Protein AF-A0AAP8PRT0-F1 (afdb_monomer)

Nearest PDB structures (foldseek):
  7w78-assembly1_B  TM=4.254E-01  e=7.342E-04  Corynebacterium diphtheriae NCTC 13129
  5jsn-assembly2_D  TM=3.019E-01  e=9.614E+00  unidentified
  3lhp-assembly1_S  TM=2.606E-01  e=7.750E+00  synthetic construct

Radius of gyration: 28.53 Å; Cα contacts (8 Å, |Δi|>4): 349; chains: 1; bounding box: 57×34×88 Å

Foldseek 3Di:
DLVLLLVLLLVLLLLVLVLVLVLQLLVQCCVLPQPQWWKKFWDAAPDAFQCQVVLLVVLVVLCVVLVKKKWFWDDPDPQEIEIAIQDPVLQVCADPQQFRDGSQPSRTYHYHHSVVCPPDDPGGMMIIHDDPVSVVVSQVCCVRGHHHMDTDPRDDSVNSSDPDPVSVLVSLLSVLSSLLVLLVVCLVCLVVLLVCVVVVDDLVVSLVVVCVVSVVSLVCSLVCSLVVSVVVCCVVRVDPPCPVSSVSSVVSSVVSVVVSSVSSSVSSVVSSVCSVVVNSDDPVVVVVVSVVSSVVSVD

Sequence (299 aa):
MKKIILILILAISLAFSLITINIFKELSFFNTIIKDHDKINFSYSSEHKKHTDDASKYFRKIANNHHVGLTKVTYTGEYDVLFNTNEKKLLNKRDNKHQLNLFDSKINITVENLANTHHLTEEGTYYLTGSSTDKEKVIALINKNVGETVSTETEDFLSYLTIDTYSFSFLMLLGILVIIAYCHYLQRNKYNYKTLADFGYSVREIVNFIFRDLKQTLISYAIIFVMVGIGIYIIIYNDVNLFKPVIIFIFTIIAGLILLSLITFINISIFMKGFYKNQTQPNITLFIYTYILLAIVMT

Solvent-accessible surface area (backbone atoms only — not comparable to full-atom values): 16500 Å² total; per-residue (Å²): 100,71,69,56,46,37,53,41,51,43,52,42,48,49,54,51,42,53,53,49,52,51,52,52,28,54,49,47,49,39,65,71,72,47,60,84,32,48,37,32,39,35,41,78,45,97,62,90,35,92,33,48,92,48,38,70,64,48,52,53,50,47,26,61,77,51,65,31,32,46,33,37,60,44,77,81,48,99,43,34,35,40,34,33,24,69,35,66,72,64,63,66,58,31,48,97,84,28,34,42,84,54,76,46,72,67,49,46,34,40,52,45,51,45,88,73,58,81,87,58,74,82,58,44,47,34,35,39,31,64,55,70,72,41,49,53,51,46,52,52,52,42,46,72,33,32,24,42,68,48,78,47,84,61,80,50,73,69,74,70,59,69,79,50,71,64,62,52,52,51,51,51,50,42,50,51,51,40,52,51,52,46,51,51,49,53,58,75,44,40,65,63,55,46,54,43,44,77,73,66,51,49,73,68,56,53,52,50,50,52,50,61,74,39,40,66,54,55,51,52,38,56,55,50,43,52,56,52,47,51,53,52,46,32,69,77,53,74,50,84,77,56,67,67,62,51,52,47,49,54,50,49,53,53,54,49,52,51,51,53,49,52,55,49,52,54,51,51,58,53,48,51,64,32,52,80,69,71,50,80,72,80,70,60,66,62,52,52,53,53,51,50,52,50,50,64,73,73,107

Organism: NCBI:txid29379

pLDDT: mean 81.99, std 10.01, range [51.09, 94.94]

Structure (mmCIF, N/CA/C/O backbone):
data_AF-A0AAP8PRT0-F1
#
_entry.id   AF-A0AAP8PRT0-F1
#
loop_
_atom_site.group_PDB
_atom_site.id
_atom_site.type_symbol
_atom_site.label_atom_id
_atom_site.label_alt_id
_atom_site.label_comp_id
_atom_site.label_asym_id
_atom_site.label_entity_id
_atom_site.label_seq_id
_atom_site.pdbx_PDB_ins_code
_atom_site.Cartn_x
_atom_site.Cartn_y
_atom_site.Cartn_z
_atom_site.occupancy
_atom_site.B_iso_or_equiv
_atom_site.auth_seq_id
_atom_site.auth_comp_id
_atom_site.auth_asym_id
_atom_site.auth_atom_id
_atom_site.pdbx_PDB_model_num
ATOM 1 N N . MET A 1 1 ? 15.330 -7.230 -22.838 1.00 82.44 1 MET A N 1
ATOM 2 C CA . MET A 1 1 ? 15.073 -5.966 -22.113 1.00 82.44 1 MET A CA 1
ATOM 3 C C . MET A 1 1 ? 13.592 -5.721 -21.863 1.00 82.44 1 MET A C 1
ATOM 5 O O . MET A 1 1 ? 13.231 -5.739 -20.701 1.00 82.44 1 MET A O 1
ATOM 9 N N . LYS A 1 2 ? 12.715 -5.606 -22.877 1.00 86.75 2 LYS A N 1
ATOM 10 C CA . LYS A 1 2 ? 11.264 -5.393 -22.650 1.00 86.75 2 LYS A CA 1
ATOM 11 C C . LYS A 1 2 ? 10.612 -6.430 -21.712 1.00 86.75 2 LYS A C 1
ATOM 13 O O . LYS A 1 2 ? 9.897 -6.049 -20.799 1.00 86.75 2 LYS A O 1
ATOM 18 N N . LYS A 1 3 ? 10.943 -7.723 -21.861 1.00 87.69 3 LYS A N 1
ATOM 19 C CA . LYS A 1 3 ? 10.498 -8.798 -20.942 1.00 87.69 3 LYS A CA 1
ATOM 20 C C . LYS A 1 3 ? 11.008 -8.631 -19.500 1.00 87.69 3 LYS A C 1
ATOM 22 O O . LYS A 1 3 ? 10.274 -8.906 -18.566 1.00 87.69 3 LYS A O 1
ATOM 27 N N . ILE A 1 4 ? 12.247 -8.168 -19.325 1.00 86.75 4 ILE A N 1
ATOM 28 C CA . ILE A 1 4 ? 12.843 -7.927 -17.998 1.00 86.75 4 ILE A CA 1
ATOM 29 C C . ILE A 1 4 ? 12.144 -6.737 -17.332 1.00 86.75 4 ILE A C 1
ATOM 31 O O . ILE A 1 4 ? 11.747 -6.829 -16.180 1.00 86.75 4 ILE A O 1
ATOM 35 N N . ILE A 1 5 ? 11.925 -5.657 -18.089 1.00 87.56 5 ILE A N 1
ATOM 36 C CA . ILE A 1 5 ? 11.161 -4.484 -17.646 1.00 87.56 5 ILE A CA 1
ATOM 37 C C . ILE A 1 5 ? 9.742 -4.890 -17.232 1.00 87.56 5 ILE A C 1
ATOM 39 O O . ILE A 1 5 ? 9.295 -4.493 -16.166 1.00 87.56 5 ILE A O 1
ATOM 43 N N . LEU A 1 6 ? 9.064 -5.723 -18.029 1.00 90.69 6 LEU A N 1
ATOM 44 C CA . LEU A 1 6 ? 7.739 -6.255 -17.697 1.00 90.69 6 LEU A CA 1
ATOM 45 C C . LEU A 1 6 ? 7.734 -6.975 -16.342 1.00 90.69 6 LEU A C 1
ATOM 47 O O . LEU A 1 6 ? 6.905 -6.659 -15.498 1.00 90.69 6 LEU A O 1
ATOM 51 N N . ILE A 1 7 ? 8.660 -7.916 -16.132 1.00 90.81 7 ILE A N 1
ATOM 52 C CA . ILE A 1 7 ? 8.743 -8.698 -14.889 1.00 90.81 7 ILE A CA 1
ATOM 53 C C . ILE A 1 7 ? 9.041 -7.792 -13.690 1.00 90.81 7 ILE A C 1
ATOM 55 O O . ILE A 1 7 ? 8.390 -7.914 -12.658 1.00 90.81 7 ILE A O 1
ATOM 59 N N . LEU A 1 8 ? 9.992 -6.865 -13.825 1.00 91.19 8 LEU A N 1
ATOM 60 C CA . LEU A 1 8 ? 10.378 -5.969 -12.735 1.00 91.19 8 LEU A CA 1
ATOM 61 C C . LEU A 1 8 ? 9.261 -4.986 -12.367 1.00 91.19 8 LEU A C 1
ATOM 63 O O . LEU A 1 8 ? 8.995 -4.796 -11.183 1.00 91.19 8 LEU A O 1
ATOM 67 N N . ILE A 1 9 ? 8.577 -4.400 -13.360 1.00 92.94 9 ILE A N 1
ATOM 68 C CA . ILE A 1 9 ? 7.426 -3.521 -13.109 1.00 92.94 9 ILE A CA 1
ATOM 69 C C . ILE A 1 9 ? 6.289 -4.324 -12.459 1.00 92.94 9 ILE A C 1
ATOM 71 O O . ILE A 1 9 ? 5.680 -3.849 -11.511 1.00 92.94 9 ILE A O 1
ATOM 75 N N . LEU A 1 10 ? 6.029 -5.561 -12.900 1.00 93.44 10 LEU A N 1
ATOM 76 C CA . LEU A 1 10 ? 5.041 -6.426 -12.244 1.00 93.44 10 LEU A CA 1
ATOM 77 C C . LEU A 1 10 ? 5.387 -6.679 -10.772 1.00 93.44 10 LEU A C 1
ATOM 79 O O . LEU A 1 10 ? 4.524 -6.522 -9.911 1.00 93.44 10 LEU A O 1
ATOM 83 N N . ALA A 1 11 ? 6.638 -7.043 -10.483 1.00 92.88 11 ALA A N 1
ATOM 84 C CA . ALA A 1 11 ? 7.084 -7.362 -9.131 1.00 92.88 11 ALA A CA 1
ATOM 85 C C . ALA A 1 11 ? 6.962 -6.161 -8.182 1.00 92.88 11 ALA A C 1
ATOM 87 O O . ALA A 1 11 ? 6.375 -6.292 -7.108 1.00 92.88 11 ALA A O 1
ATOM 88 N N . ILE A 1 12 ? 7.460 -4.985 -8.589 1.00 93.62 12 ILE A N 1
ATOM 89 C CA . ILE A 1 12 ? 7.384 -3.788 -7.743 1.00 93.62 12 ILE A CA 1
ATOM 90 C C . ILE A 1 12 ? 5.943 -3.332 -7.533 1.00 93.62 12 ILE A C 1
ATOM 92 O O . ILE A 1 12 ? 5.578 -2.973 -6.418 1.00 93.62 12 ILE A O 1
ATOM 96 N N . SER A 1 13 ? 5.105 -3.380 -8.572 1.00 94.25 13 SER A N 1
ATOM 97 C CA . SER A 1 13 ? 3.712 -2.955 -8.470 1.00 94.25 13 SER A CA 1
ATOM 98 C C . SER A 1 13 ? 2.909 -3.884 -7.566 1.00 94.25 13 SER A C 1
ATOM 100 O O . SER A 1 13 ? 2.120 -3.397 -6.762 1.00 94.25 13 SER A O 1
ATOM 102 N N . LEU A 1 14 ? 3.140 -5.202 -7.633 1.00 92.81 14 LEU A N 1
ATOM 103 C CA . LEU A 1 14 ? 2.505 -6.166 -6.727 1.00 92.81 14 LEU A CA 1
ATOM 104 C C . LEU A 1 14 ? 2.925 -5.928 -5.280 1.00 92.81 14 LEU A C 1
ATOM 106 O O . LEU A 1 14 ? 2.057 -5.788 -4.421 1.00 92.81 14 LEU A O 1
ATOM 110 N N . ALA A 1 15 ? 4.230 -5.823 -5.022 1.00 90.62 15 ALA A N 1
ATOM 111 C CA . ALA A 1 15 ? 4.743 -5.562 -3.681 1.00 90.62 15 ALA A CA 1
ATOM 112 C C . ALA A 1 15 ? 4.170 -4.254 -3.113 1.00 90.62 15 ALA A C 1
ATOM 114 O O . ALA A 1 15 ? 3.600 -4.241 -2.023 1.00 90.62 15 ALA A O 1
ATOM 115 N N . PHE A 1 16 ? 4.238 -3.171 -3.891 1.00 91.25 16 PHE A N 1
ATOM 116 C CA . PHE A 1 16 ? 3.750 -1.859 -3.479 1.00 91.25 16 PHE A CA 1
ATOM 117 C C . PHE A 1 16 ? 2.246 -1.865 -3.193 1.00 91.25 16 PHE A C 1
ATOM 119 O O . PHE A 1 16 ? 1.810 -1.334 -2.171 1.00 91.25 16 PHE A O 1
ATOM 126 N N . SER A 1 1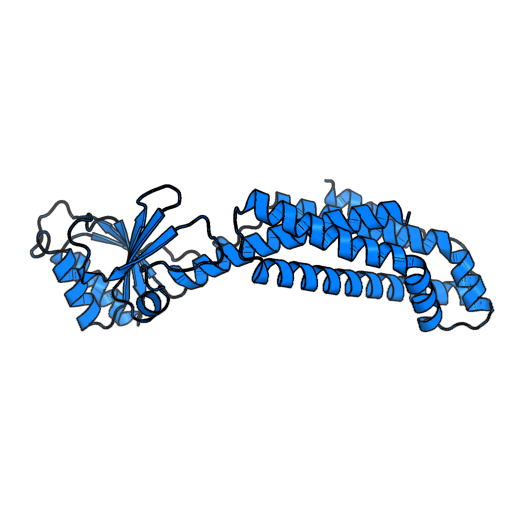7 ? 1.437 -2.483 -4.060 1.00 91.44 17 SER A N 1
ATOM 127 C CA . SER A 1 17 ? -0.010 -2.540 -3.853 1.00 91.44 17 SER A CA 1
ATOM 128 C C . SER A 1 17 ? -0.408 -3.382 -2.649 1.00 91.44 17 SER A C 1
ATOM 130 O O . SER A 1 17 ? -1.304 -2.969 -1.923 1.00 91.44 17 SER A O 1
ATOM 132 N N . LEU A 1 18 ? 0.238 -4.527 -2.411 1.00 87.50 18 LEU A N 1
ATOM 133 C CA . LEU A 1 18 ? -0.069 -5.368 -1.250 1.00 87.50 18 LEU A CA 1
ATOM 134 C C . LEU A 1 18 ? 0.294 -4.668 0.063 1.00 87.50 18 LEU A C 1
ATOM 136 O O . LEU A 1 18 ? -0.521 -4.642 0.982 1.00 87.50 18 LEU A O 1
ATOM 140 N N . ILE A 1 19 ? 1.460 -4.018 0.120 1.00 85.81 19 ILE A N 1
ATOM 141 C CA . ILE A 1 19 ? 1.868 -3.207 1.277 1.00 85.81 19 ILE A CA 1
ATOM 142 C C . ILE A 1 19 ? 0.877 -2.060 1.499 1.00 85.81 19 ILE A C 1
ATOM 144 O O . ILE A 1 19 ? 0.404 -1.850 2.612 1.00 85.81 19 ILE A O 1
ATOM 148 N N . THR A 1 20 ? 0.488 -1.360 0.430 1.00 85.75 20 THR A N 1
ATOM 149 C CA . THR A 1 20 ? -0.508 -0.281 0.505 1.00 85.75 20 THR A CA 1
ATOM 150 C C . THR A 1 20 ? -1.853 -0.800 1.017 1.00 85.75 20 THR A C 1
ATOM 152 O O . THR A 1 20 ? -2.451 -0.189 1.895 1.00 85.75 20 THR A O 1
ATOM 155 N N . ILE A 1 21 ? -2.327 -1.944 0.517 1.00 83.75 21 ILE A N 1
ATOM 156 C CA . ILE A 1 21 ? -3.559 -2.590 0.989 1.00 83.75 21 ILE A CA 1
ATOM 157 C C . ILE A 1 21 ? -3.477 -2.885 2.489 1.00 83.75 21 ILE A C 1
ATOM 159 O O . ILE A 1 21 ? -4.436 -2.606 3.209 1.00 83.75 21 ILE A O 1
ATOM 163 N N . ASN A 1 22 ? -2.342 -3.403 2.961 1.00 79.50 22 ASN A N 1
ATOM 164 C CA . ASN A 1 22 ? -2.135 -3.687 4.377 1.00 79.50 22 ASN A CA 1
ATOM 165 C C . ASN A 1 22 ? -2.181 -2.409 5.234 1.00 79.50 22 ASN A C 1
ATOM 167 O O . ASN A 1 22 ? -2.935 -2.334 6.198 1.00 79.50 22 ASN A O 1
ATOM 171 N N . ILE A 1 23 ? -1.492 -1.354 4.802 1.00 79.44 23 ILE A N 1
ATOM 172 C CA . ILE A 1 23 ? -1.524 -0.037 5.454 1.00 79.44 23 ILE A CA 1
ATOM 173 C C . ILE A 1 23 ? -2.949 0.524 5.514 1.00 79.44 23 ILE A C 1
ATOM 175 O O . ILE A 1 23 ? -3.372 1.059 6.535 1.00 79.44 23 ILE A O 1
ATOM 179 N N . PHE A 1 24 ? -3.728 0.403 4.434 1.00 77.88 24 PHE A N 1
ATOM 180 C CA . PHE A 1 24 ? -5.121 0.857 4.425 1.00 77.88 24 PHE A CA 1
ATOM 181 C C . PHE A 1 24 ? -6.007 0.051 5.385 1.00 77.88 24 PHE A C 1
ATOM 183 O O . PHE A 1 24 ? -6.953 0.617 5.943 1.00 77.88 24 PHE A O 1
ATOM 190 N N . LYS A 1 25 ? -5.714 -1.239 5.602 1.00 74.75 25 LYS A N 1
ATOM 191 C CA . LYS A 1 25 ? -6.381 -2.059 6.625 1.00 74.75 25 LYS A CA 1
ATOM 192 C C . LYS A 1 25 ? -6.086 -1.549 8.024 1.00 74.75 25 LYS A C 1
ATOM 194 O O . LYS A 1 25 ? -7.026 -1.222 8.750 1.00 74.75 25 LYS A O 1
ATOM 199 N N . GLU A 1 26 ? -4.809 -1.412 8.355 1.00 72.62 26 GLU A N 1
ATOM 200 C CA . GLU A 1 26 ? -4.348 -0.896 9.646 1.00 72.62 26 GLU A CA 1
ATOM 201 C C . GLU A 1 26 ? -4.915 0.504 9.910 1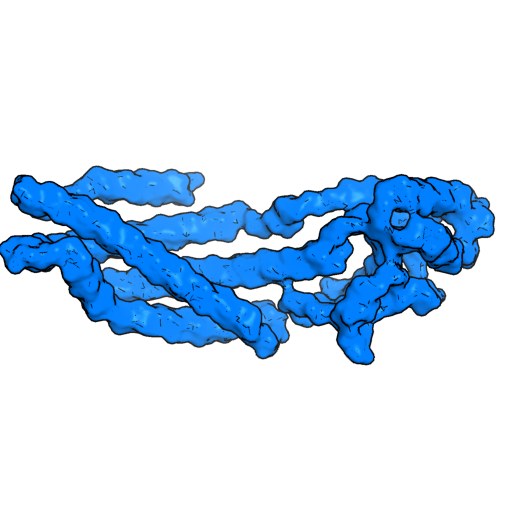.00 72.62 26 GLU A C 1
ATOM 203 O O . GLU A 1 26 ? -5.503 0.760 10.958 1.00 72.62 26 GLU A O 1
ATOM 208 N N . LEU A 1 27 ? -4.879 1.387 8.910 1.00 72.75 27 LEU A N 1
ATOM 209 C CA . LEU A 1 27 ? -5.470 2.722 8.979 1.00 72.75 27 LEU A CA 1
ATOM 210 C C . LEU A 1 27 ? -6.987 2.682 9.212 1.00 72.75 27 LEU A C 1
ATOM 212 O O . LEU A 1 27 ? -7.524 3.510 9.949 1.00 72.75 27 LEU A O 1
ATOM 216 N N . SER A 1 28 ? -7.703 1.755 8.568 1.00 72.00 28 SER A N 1
ATOM 217 C CA . SER A 1 28 ? -9.147 1.588 8.762 1.00 72.00 28 SER A CA 1
ATOM 218 C C . SER A 1 28 ? -9.468 1.149 10.188 1.00 72.00 28 SER A C 1
ATOM 220 O O . SER A 1 28 ? -10.458 1.623 10.749 1.00 72.00 28 SER A O 1
ATOM 222 N N . PHE A 1 29 ? -8.653 0.261 10.758 1.00 70.19 29 PHE A N 1
ATOM 223 C CA . PHE A 1 29 ? -8.777 -0.182 12.141 1.00 70.19 29 PHE A CA 1
ATOM 224 C C . PHE A 1 29 ? -8.470 0.975 13.102 1.00 70.19 29 PHE A C 1
ATOM 226 O O . PHE A 1 29 ? -9.345 1.378 13.870 1.00 70.19 29 PHE A O 1
ATOM 233 N N . PHE A 1 30 ? -7.298 1.606 12.970 1.00 70.25 30 PHE A N 1
ATOM 234 C CA . PHE A 1 30 ? -6.865 2.735 13.795 1.00 70.25 30 PHE A CA 1
ATOM 235 C C . PHE A 1 30 ? -7.884 3.880 13.800 1.00 70.25 30 PHE A C 1
ATOM 237 O O . PHE A 1 30 ? -8.344 4.297 14.859 1.00 70.25 30 PHE A O 1
ATOM 244 N N . ASN A 1 31 ? -8.317 4.354 12.625 1.00 70.38 31 ASN A N 1
ATOM 245 C CA . ASN A 1 31 ? -9.285 5.454 12.524 1.00 70.38 31 ASN A CA 1
ATOM 246 C C . ASN A 1 31 ? -10.659 5.122 13.107 1.00 70.38 31 ASN A C 1
ATOM 248 O O . ASN A 1 31 ? -11.431 6.029 13.417 1.00 70.38 31 ASN A O 1
ATOM 252 N N . THR A 1 32 ? -11.013 3.841 13.161 1.00 69.25 32 THR A N 1
ATOM 253 C CA . THR A 1 32 ? -12.324 3.428 13.652 1.00 69.25 32 THR A CA 1
ATOM 254 C C . THR A 1 32 ? -12.309 3.191 15.153 1.00 69.25 32 THR A C 1
ATOM 256 O O . THR A 1 32 ? -13.333 3.434 15.777 1.00 69.25 32 THR A O 1
ATOM 259 N N . ILE A 1 33 ? -11.184 2.741 15.713 1.00 68.06 33 ILE A N 1
ATOM 260 C CA . ILE A 1 33 ? -11.139 2.142 17.055 1.00 68.06 33 ILE A CA 1
ATOM 261 C C . ILE A 1 33 ? -10.228 2.911 18.012 1.00 68.06 33 ILE A C 1
ATOM 263 O O . ILE A 1 33 ? -10.522 2.991 19.197 1.00 68.06 33 ILE A O 1
ATOM 267 N N . ILE A 1 34 ? -9.125 3.469 17.513 1.00 68.06 34 ILE A N 1
ATOM 268 C CA . ILE A 1 34 ? -8.047 4.016 18.351 1.00 68.06 34 ILE A CA 1
ATOM 269 C C . ILE A 1 34 ? -8.009 5.543 18.265 1.00 68.06 34 ILE A C 1
ATOM 271 O O . ILE A 1 34 ? -7.792 6.228 19.261 1.00 68.06 34 ILE A O 1
ATOM 275 N N . LYS A 1 35 ? -8.248 6.100 17.076 1.00 68.31 35 LYS A N 1
ATOM 276 C CA . LYS A 1 35 ? -8.149 7.538 16.837 1.00 68.31 35 LYS A CA 1
ATOM 277 C C . LYS A 1 35 ? -9.120 8.319 17.724 1.00 68.31 35 LYS A C 1
ATOM 279 O O . LYS A 1 35 ? -10.304 7.999 17.776 1.00 68.31 35 LYS A O 1
ATOM 284 N N . ASP A 1 36 ? -8.608 9.362 18.373 1.00 70.00 36 ASP A N 1
ATOM 285 C CA . ASP A 1 36 ? -9.328 10.255 19.294 1.00 70.00 36 ASP A CA 1
ATOM 286 C C . ASP A 1 36 ? -9.814 9.596 20.605 1.00 70.00 36 ASP A C 1
ATOM 288 O O . ASP A 1 36 ? -10.588 10.213 21.343 1.00 70.00 36 ASP A O 1
ATOM 292 N N . HIS A 1 37 ? -9.358 8.374 20.911 1.00 79.06 37 HIS A N 1
ATOM 293 C CA . HIS A 1 37 ? -9.678 7.676 22.155 1.00 79.06 37 HIS A CA 1
ATOM 294 C C . HIS A 1 37 ? -8.468 7.639 23.095 1.00 79.06 37 HIS A C 1
ATOM 296 O O . HIS A 1 37 ? -7.375 7.283 22.670 1.00 79.06 37 HIS A O 1
ATOM 302 N N . ASP A 1 38 ? -8.666 7.910 24.384 1.00 82.44 38 ASP A N 1
ATOM 303 C CA . ASP A 1 38 ? -7.645 7.634 25.401 1.00 82.44 38 ASP A CA 1
ATOM 304 C C . ASP A 1 38 ? -7.768 6.181 25.854 1.00 82.44 38 ASP A C 1
ATOM 306 O O . ASP A 1 38 ? -8.875 5.700 26.118 1.00 82.44 38 ASP A O 1
ATOM 310 N N . LYS A 1 39 ? -6.635 5.489 25.974 1.00 86.88 39 LYS A N 1
ATOM 311 C CA . LYS A 1 39 ? -6.588 4.097 26.420 1.00 86.88 39 LYS A CA 1
ATOM 312 C C . LYS A 1 39 ? -6.356 4.027 27.926 1.00 86.88 39 LYS A C 1
ATOM 314 O O . LYS A 1 39 ? -5.341 4.505 28.435 1.00 86.88 39 LYS A O 1
ATOM 319 N N . ILE A 1 40 ? -7.261 3.360 28.633 1.00 87.44 40 ILE A N 1
ATOM 320 C CA . ILE A 1 40 ? -7.082 3.007 30.044 1.00 87.44 40 ILE A CA 1
ATOM 321 C C . ILE A 1 40 ? -7.191 1.494 30.222 1.00 87.44 40 ILE A C 1
ATOM 323 O O . ILE A 1 40 ? -7.996 0.832 29.568 1.00 87.44 40 ILE A O 1
ATOM 327 N N . ASN A 1 41 ? -6.400 0.945 31.136 1.00 87.62 41 ASN A N 1
ATOM 328 C CA . ASN A 1 41 ? -6.588 -0.414 31.631 1.00 87.62 41 ASN A CA 1
ATOM 329 C C . ASN A 1 41 ? -7.186 -0.333 33.028 1.00 87.62 41 ASN A C 1
ATOM 331 O O . ASN A 1 41 ? -6.630 0.352 33.885 1.00 87.62 41 ASN A O 1
ATOM 335 N N . PHE A 1 42 ? -8.313 -1.004 33.238 1.00 88.25 42 PHE A N 1
ATOM 336 C CA . PHE A 1 42 ? -8.996 -1.061 34.523 1.00 88.25 42 PHE A CA 1
ATOM 337 C C . PHE A 1 42 ? -8.813 -2.435 35.172 1.00 88.25 42 PHE A C 1
ATOM 339 O O . PHE A 1 42 ? -8.997 -3.464 34.514 1.00 88.25 42 PHE A O 1
ATOM 346 N N . SER A 1 43 ? -8.517 -2.426 36.469 1.00 88.12 43 SER A N 1
ATOM 347 C CA . SER A 1 43 ? -8.481 -3.600 37.341 1.00 88.12 43 SER A CA 1
ATOM 348 C C . SER A 1 43 ? -9.151 -3.291 38.677 1.00 88.12 43 SER A C 1
ATOM 350 O O . SER A 1 43 ? -9.163 -2.141 39.137 1.00 88.12 43 SER A O 1
ATOM 352 N N . TYR A 1 44 ? -9.693 -4.311 39.336 1.00 86.25 44 TYR A N 1
ATOM 353 C CA . TYR A 1 44 ? -10.196 -4.138 40.693 1.00 86.25 44 TYR A CA 1
ATOM 354 C C . TYR A 1 44 ? -9.044 -3.878 41.671 1.00 86.25 44 TYR A C 1
ATOM 356 O O . TYR A 1 44 ? -7.956 -4.440 41.553 1.00 86.25 44 TYR A O 1
ATOM 364 N N . SER A 1 45 ? -9.280 -3.003 42.650 1.00 79.62 45 SER A N 1
ATOM 365 C CA . SER A 1 45 ? -8.351 -2.819 43.765 1.00 79.62 45 SER A CA 1
ATOM 366 C C . SER A 1 45 ? -8.476 -3.970 44.761 1.00 79.62 45 SER A C 1
ATOM 368 O O . SER A 1 45 ? -9.537 -4.579 44.887 1.00 79.62 45 SER A O 1
ATOM 370 N N . SER A 1 46 ? -7.414 -4.218 45.529 1.00 75.25 46 SER A N 1
ATOM 371 C CA . SER A 1 46 ? -7.430 -5.165 46.653 1.00 75.25 46 SER A CA 1
ATOM 372 C C . SER A 1 46 ? -8.451 -4.786 47.734 1.00 75.25 46 SER A C 1
ATOM 374 O O . SER A 1 46 ? -8.992 -5.659 48.411 1.00 75.25 46 SER A O 1
ATOM 376 N N . GLU A 1 47 ? -8.749 -3.492 47.880 1.00 79.31 47 GLU A N 1
ATOM 377 C CA . GLU A 1 47 ? -9.826 -2.992 48.732 1.00 79.31 47 GLU A CA 1
ATOM 378 C C . GLU A 1 47 ? -11.174 -3.010 48.002 1.00 79.31 47 GLU A C 1
ATOM 380 O O . GLU A 1 47 ? -11.299 -2.508 46.880 1.00 79.31 47 GLU A O 1
ATOM 385 N N . HIS A 1 48 ? -12.201 -3.542 48.669 1.00 81.31 48 HIS A N 1
ATOM 386 C CA . HIS A 1 48 ? -13.568 -3.571 48.159 1.00 81.31 48 HIS A CA 1
ATOM 387 C C . HIS A 1 48 ? -14.207 -2.176 48.253 1.00 81.31 48 HIS A C 1
ATOM 389 O O . HIS A 1 48 ? -14.380 -1.629 49.346 1.00 81.31 48 HIS A O 1
ATOM 395 N N . LYS A 1 49 ? -14.543 -1.583 47.103 1.00 85.81 49 LYS A N 1
ATOM 396 C CA . LYS A 1 49 ? -15.075 -0.218 46.994 1.00 85.81 49 LYS A CA 1
ATOM 397 C C . LYS A 1 49 ? -16.593 -0.233 46.798 1.00 85.81 49 LYS A C 1
ATOM 399 O O . LYS A 1 49 ? -17.206 -1.237 46.455 1.00 85.81 49 LYS A O 1
ATOM 404 N N . LYS A 1 50 ? -17.224 0.928 47.008 1.00 85.62 50 LYS A N 1
ATOM 405 C CA . LYS A 1 50 ? -18.691 1.090 47.048 1.00 85.62 50 LYS A CA 1
ATOM 406 C C . LYS A 1 50 ? -19.424 0.544 45.818 1.00 85.62 50 LYS A C 1
ATOM 408 O O . LYS A 1 50 ? -20.562 0.108 45.951 1.00 85.62 50 LYS A O 1
ATOM 413 N N . HIS A 1 51 ? -18.805 0.645 44.647 1.00 86.38 51 HIS A N 1
ATOM 414 C CA . HIS A 1 51 ? -19.399 0.259 43.372 1.00 86.38 51 HIS A CA 1
ATOM 415 C C . HIS A 1 51 ? -18.663 -0.914 42.710 1.00 86.38 51 HIS A C 1
ATOM 417 O O . HIS A 1 51 ? -18.698 -1.055 41.490 1.00 86.38 51 HIS A O 1
ATOM 423 N N . THR A 1 52 ? -17.972 -1.746 43.498 1.00 81.25 52 THR A N 1
ATOM 424 C CA . THR A 1 52 ? -17.280 -2.939 42.991 1.00 81.25 52 THR A CA 1
ATOM 425 C C . THR A 1 52 ? -18.269 -3.956 42.405 1.00 81.25 52 THR A C 1
ATOM 427 O O . THR A 1 52 ? -18.045 -4.426 41.291 1.00 81.25 52 THR A O 1
ATOM 430 N N . ASP A 1 53 ? -19.399 -4.207 43.079 1.00 82.62 53 ASP A N 1
ATOM 431 C CA . ASP A 1 53 ? -20.409 -5.195 42.650 1.00 82.62 53 ASP A CA 1
ATOM 432 C C . ASP A 1 53 ? -21.312 -4.713 41.500 1.00 82.62 53 ASP A C 1
ATOM 434 O O . ASP A 1 53 ? -21.910 -5.519 40.790 1.00 82.62 53 ASP A O 1
ATOM 438 N N . ASP A 1 54 ? -21.440 -3.396 41.303 1.00 85.25 54 ASP A N 1
ATOM 439 C CA . ASP A 1 54 ? -22.253 -2.792 40.238 1.00 85.25 54 ASP A CA 1
ATOM 440 C C . ASP A 1 54 ? -21.427 -1.964 39.238 1.00 85.25 54 ASP A C 1
ATOM 442 O O . ASP A 1 54 ? -21.951 -1.053 38.585 1.00 85.25 54 ASP A O 1
ATOM 446 N N . ALA A 1 55 ? -20.147 -2.317 39.075 1.00 83.50 55 ALA A N 1
ATOM 447 C CA . ALA A 1 55 ? -19.152 -1.604 38.272 1.00 83.50 55 ALA A CA 1
ATOM 448 C C . ALA A 1 55 ? -19.641 -1.252 36.856 1.00 83.50 55 ALA A C 1
ATOM 450 O O . ALA A 1 55 ? -19.627 -0.081 36.475 1.00 83.50 55 ALA A O 1
ATOM 451 N N . SER A 1 56 ? -20.171 -2.221 36.100 1.00 82.88 56 SER A N 1
ATOM 452 C CA . SER A 1 56 ? -20.691 -1.998 34.739 1.00 82.88 56 SER A CA 1
ATOM 453 C C . SER A 1 56 ? -21.813 -0.945 34.697 1.00 82.88 56 SER A C 1
ATOM 455 O O . SER A 1 56 ? -21.827 -0.028 33.864 1.00 82.88 56 SER A O 1
ATOM 457 N N . LYS A 1 57 ? -22.738 -0.996 35.665 1.00 85.75 57 LYS A N 1
ATOM 458 C CA . LYS A 1 57 ? -23.834 -0.022 35.785 1.00 85.75 57 LYS A CA 1
ATOM 459 C C . LYS A 1 57 ? -23.307 1.356 36.185 1.00 85.75 57 LYS A C 1
ATOM 461 O O . LYS A 1 57 ? -23.812 2.368 35.684 1.00 85.75 57 LYS A O 1
ATOM 466 N N . TYR A 1 58 ? -22.306 1.394 37.059 1.00 86.50 58 TYR A N 1
ATOM 467 C CA . TYR A 1 58 ? -21.660 2.618 37.507 1.00 86.50 58 TYR A CA 1
ATOM 468 C C . TYR A 1 58 ? -20.883 3.303 36.375 1.00 86.50 58 TYR A C 1
ATOM 470 O O . TYR A 1 58 ? -21.114 4.487 36.127 1.00 86.50 58 TYR A O 1
ATOM 478 N N . PHE A 1 59 ? -20.065 2.563 35.619 1.00 87.12 59 PHE A N 1
ATOM 479 C CA . PHE A 1 59 ? -19.315 3.059 34.457 1.00 87.12 59 PHE A CA 1
ATOM 480 C C . PHE A 1 59 ? -20.237 3.695 33.421 1.00 87.12 59 PHE A C 1
ATOM 482 O O . PHE A 1 59 ? -20.018 4.830 32.996 1.00 87.12 59 PHE A O 1
ATOM 489 N N . ARG A 1 60 ? -21.347 3.026 33.094 1.00 85.75 60 ARG A N 1
ATOM 490 C CA . ARG A 1 60 ? -22.359 3.579 32.186 1.00 85.75 60 ARG A CA 1
ATOM 491 C C . ARG A 1 60 ? -22.954 4.887 32.710 1.00 85.75 60 ARG A C 1
AT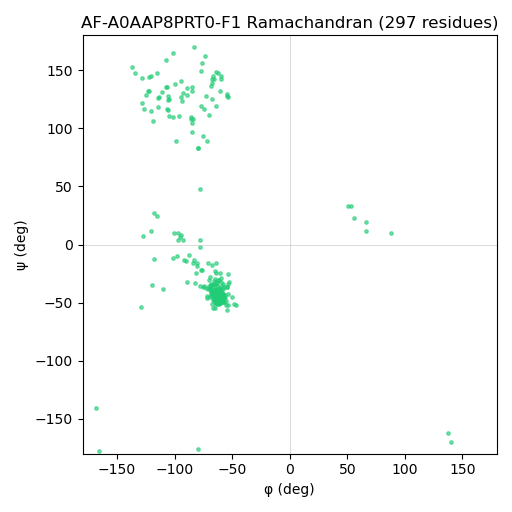OM 493 O O . ARG A 1 60 ? -23.173 5.820 31.940 1.00 85.75 60 ARG A O 1
ATOM 500 N N . LYS A 1 61 ? -23.243 4.961 34.012 1.00 88.50 61 LYS A N 1
ATOM 501 C CA . LYS A 1 61 ? -23.833 6.152 34.636 1.00 88.50 61 LYS A CA 1
ATOM 502 C C . LYS A 1 61 ? -22.880 7.345 34.565 1.00 88.50 61 LYS A C 1
ATOM 504 O O . LYS A 1 61 ? -23.302 8.419 34.147 1.00 88.50 61 LYS A O 1
ATOM 509 N N . ILE A 1 62 ? -21.620 7.167 34.957 1.00 90.38 62 ILE A N 1
ATOM 510 C CA . ILE A 1 62 ? -20.640 8.262 34.956 1.00 90.38 62 ILE A CA 1
ATOM 511 C C . ILE A 1 62 ? -20.285 8.698 33.531 1.00 90.38 62 ILE A C 1
ATOM 513 O O . ILE A 1 62 ? -20.254 9.897 33.271 1.00 90.38 62 ILE A O 1
ATOM 517 N N . ALA A 1 63 ? -20.122 7.755 32.596 1.00 86.56 63 ALA A N 1
ATOM 518 C CA . ALA A 1 63 ? -19.818 8.059 31.201 1.00 86.56 63 ALA A CA 1
ATOM 519 C C . ALA A 1 63 ? -20.938 8.897 30.564 1.00 86.56 63 ALA A C 1
ATOM 521 O O . ALA A 1 63 ? -20.679 9.944 29.977 1.00 86.56 63 ALA A O 1
ATOM 522 N N . ASN A 1 64 ? -22.201 8.511 30.777 1.00 86.75 64 ASN A N 1
ATOM 523 C CA . ASN A 1 64 ? -23.345 9.261 30.260 1.00 86.75 64 ASN A CA 1
ATOM 524 C C . ASN A 1 64 ? -23.498 10.642 30.917 1.00 86.75 64 ASN A C 1
ATOM 526 O O . ASN A 1 64 ? -23.768 11.614 30.218 1.00 86.75 64 ASN A O 1
ATOM 530 N N . ASN A 1 65 ? -23.309 10.748 32.237 1.00 89.75 65 ASN A N 1
ATOM 531 C CA . ASN A 1 65 ? -23.426 12.022 32.956 1.00 89.75 65 ASN A CA 1
ATOM 532 C C . ASN A 1 65 ? -22.374 13.050 32.515 1.00 89.75 65 ASN A C 1
ATOM 534 O O . ASN A 1 65 ? -22.645 14.249 32.521 1.00 89.75 65 ASN A O 1
ATOM 538 N N . HIS A 1 66 ? -21.184 12.578 32.144 1.00 87.31 66 HIS A N 1
ATOM 539 C CA . HIS A 1 66 ? -20.066 13.413 31.713 1.00 87.31 66 HIS A CA 1
ATOM 540 C C . HIS A 1 66 ? -19.898 13.460 30.186 1.00 87.31 66 HIS A C 1
ATOM 542 O O . HIS A 1 66 ? -18.917 14.013 29.708 1.00 87.31 66 HIS A O 1
ATOM 548 N N . HIS A 1 67 ? -20.857 12.930 29.416 1.00 86.25 67 HIS A N 1
ATOM 549 C CA . HIS A 1 67 ? -20.819 12.885 27.945 1.00 86.25 67 HIS A CA 1
ATOM 550 C C . HIS A 1 67 ? -19.540 12.251 27.368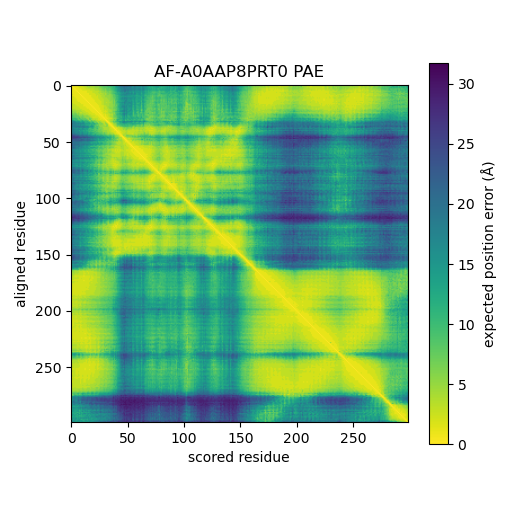 1.00 86.25 67 HIS A C 1
ATOM 552 O O . HIS A 1 67 ? -19.080 12.630 26.291 1.00 86.25 67 HIS A O 1
ATOM 558 N N . VAL A 1 68 ? -18.984 11.270 28.077 1.00 86.62 68 VAL A N 1
ATOM 559 C CA . VAL A 1 68 ? -17.797 10.521 27.668 1.00 86.62 68 VAL A CA 1
ATOM 560 C C . VAL A 1 68 ? -18.237 9.247 26.951 1.00 86.62 68 VAL A C 1
ATOM 562 O O . VAL A 1 68 ? -19.052 8.470 27.464 1.00 86.62 68 VAL A O 1
ATOM 565 N N . GLY A 1 69 ? -17.707 9.042 25.748 1.00 85.94 69 GLY A N 1
ATOM 566 C CA . GLY A 1 69 ? -17.800 7.768 25.054 1.00 85.94 69 GLY A CA 1
ATOM 567 C C . GLY A 1 69 ? -16.886 6.759 25.731 1.00 85.94 69 GLY A C 1
ATOM 568 O O . GLY A 1 69 ? -15.728 7.055 25.993 1.00 85.94 69 GLY A O 1
ATOM 569 N N . LEU A 1 70 ? -17.423 5.598 26.075 1.00 86.94 70 LEU A N 1
ATOM 570 C CA . LEU A 1 70 ? -16.718 4.514 26.733 1.00 86.94 70 LEU A CA 1
ATOM 571 C C . LEU A 1 70 ? -16.920 3.253 25.904 1.00 86.94 70 LEU A C 1
ATOM 573 O O . LEU A 1 70 ? -18.047 2.768 25.768 1.00 86.94 70 LEU A O 1
ATOM 577 N N . THR A 1 71 ? -15.819 2.724 25.383 1.00 86.62 71 THR A N 1
ATOM 578 C CA . THR A 1 71 ? -15.782 1.507 24.576 1.00 86.62 71 THR A CA 1
ATOM 579 C C . THR A 1 71 ? -14.879 0.487 25.249 1.00 86.62 71 THR A C 1
ATOM 581 O O . THR A 1 71 ? -13.676 0.697 25.368 1.00 86.62 71 THR A O 1
ATOM 584 N N . LYS A 1 72 ? -15.452 -0.630 25.689 1.00 86.81 72 LYS A N 1
ATOM 585 C CA . LYS A 1 72 ? -14.698 -1.778 26.193 1.00 86.81 72 LYS A CA 1
ATOM 586 C C . LYS A 1 72 ? -14.367 -2.715 25.042 1.00 86.81 72 LYS A C 1
ATOM 588 O O . LYS A 1 72 ? -15.258 -3.040 24.255 1.00 86.81 72 LYS A O 1
ATOM 593 N N . VAL A 1 73 ? -13.121 -3.175 24.983 1.00 84.12 73 VAL A N 1
ATOM 594 C CA . VAL A 1 73 ? -12.671 -4.162 23.995 1.00 84.12 73 VAL A CA 1
ATOM 595 C C . VAL A 1 73 ? -12.492 -5.513 24.664 1.00 84.12 73 VAL A C 1
ATOM 597 O O . VAL A 1 73 ? -11.821 -5.628 25.686 1.00 84.12 73 VAL A O 1
ATOM 600 N N . THR A 1 74 ? -13.102 -6.549 24.099 1.00 82.06 74 THR A N 1
ATOM 601 C CA . THR A 1 74 ? -12.943 -7.932 24.551 1.00 82.06 74 THR A CA 1
ATOM 602 C C . THR A 1 74 ? -12.576 -8.810 23.364 1.00 82.06 74 THR A C 1
ATOM 604 O O . THR A 1 74 ? -13.314 -8.873 22.385 1.00 82.06 74 THR A O 1
ATOM 607 N N . TYR A 1 75 ? -11.432 -9.483 23.449 1.00 78.75 75 TYR A N 1
ATOM 608 C CA . TYR A 1 75 ? -11.006 -10.466 22.457 1.00 78.75 75 TYR A CA 1
ATOM 609 C C . TYR A 1 75 ? -11.631 -11.813 22.819 1.00 78.75 75 TYR A C 1
ATOM 611 O O . TYR A 1 75 ? -11.282 -12.407 23.837 1.00 78.75 75 TYR A O 1
ATOM 619 N N . THR A 1 76 ? -12.594 -12.266 22.019 1.00 78.88 76 THR A N 1
ATOM 620 C CA . THR A 1 76 ? -13.268 -13.562 22.208 1.00 78.88 76 THR A CA 1
ATOM 621 C C . THR A 1 76 ? -12.583 -14.684 21.427 1.00 78.88 76 THR A C 1
ATOM 623 O O . THR A 1 76 ? -12.839 -15.857 21.683 1.00 78.88 76 THR A O 1
ATOM 626 N N . GLY A 1 77 ? -11.690 -14.327 20.501 1.00 73.94 77 GLY A N 1
ATOM 627 C CA . GLY A 1 77 ? -10.846 -15.232 19.729 1.00 73.94 77 GLY A CA 1
ATOM 628 C C . GLY A 1 77 ? -9.720 -14.471 19.028 1.00 73.94 77 GLY A C 1
ATOM 629 O O . GLY A 1 77 ? -9.606 -13.255 19.165 1.00 73.94 77 GLY A O 1
ATOM 630 N N . GLU A 1 78 ? -8.902 -15.184 18.251 1.00 68.38 78 GLU A N 1
ATOM 631 C CA . GLU A 1 78 ? -7.773 -14.601 17.502 1.00 68.38 78 GLU A CA 1
ATOM 632 C C . GLU A 1 78 ? -8.232 -13.557 16.466 1.00 68.38 78 GLU A C 1
ATOM 634 O O . GLU A 1 78 ? -7.534 -12.579 16.213 1.00 68.38 78 GLU A O 1
ATOM 639 N N . TYR A 1 79 ? -9.440 -13.731 15.922 1.00 72.25 79 TYR A N 1
ATOM 640 C CA . TYR A 1 79 ? -10.028 -12.853 14.908 1.00 72.25 79 TYR A CA 1
ATOM 641 C C . TYR A 1 79 ? -11.430 -12.343 15.273 1.00 72.25 79 TYR A C 1
ATOM 643 O O . TYR A 1 79 ? -12.080 -11.701 14.453 1.00 72.25 79 TYR A O 1
ATOM 651 N N . ASP A 1 80 ? -11.901 -12.604 16.494 1.00 79.19 80 ASP A N 1
ATOM 652 C CA . ASP A 1 80 ? -13.215 -12.165 16.966 1.00 79.19 80 ASP A CA 1
ATOM 653 C C . ASP A 1 80 ? -13.044 -11.152 18.095 1.00 79.19 80 ASP A C 1
ATOM 655 O O . ASP A 1 80 ? -12.485 -11.451 19.158 1.00 79.19 80 ASP A O 1
ATOM 659 N N . VAL A 1 81 ? -13.546 -9.942 17.856 1.00 82.06 81 VAL A N 1
ATOM 660 C CA . VAL A 1 81 ? -13.449 -8.825 18.791 1.00 82.06 81 VAL A CA 1
ATOM 661 C C . VAL A 1 81 ? -14.844 -8.293 19.088 1.00 82.06 81 VAL A C 1
ATOM 663 O O . VAL A 1 81 ? -15.619 -7.967 18.190 1.00 82.06 81 VAL A O 1
ATOM 666 N N . LEU A 1 82 ? -15.167 -8.175 20.368 1.00 84.69 82 LEU A N 1
ATOM 667 C CA . LEU A 1 82 ? -16.413 -7.598 20.843 1.00 84.69 82 LEU A CA 1
ATOM 668 C C . LEU A 1 82 ? -16.150 -6.203 21.409 1.00 84.69 82 LEU A C 1
ATOM 670 O O . LEU A 1 82 ? -15.333 -6.026 22.316 1.00 84.69 82 LEU A O 1
ATOM 674 N N . PHE A 1 83 ? -16.866 -5.215 20.879 1.00 85.19 83 PHE A N 1
ATOM 675 C CA . PHE A 1 83 ? -16.894 -3.853 21.394 1.00 85.19 83 PHE A CA 1
ATOM 676 C C . PHE A 1 83 ? -18.211 -3.584 22.100 1.00 85.19 83 PHE A C 1
ATOM 678 O O . PHE A 1 83 ? -19.270 -3.546 21.475 1.00 85.19 83 PHE A O 1
ATOM 685 N N . ASN A 1 84 ? -18.137 -3.314 23.398 1.00 86.19 84 ASN A N 1
ATOM 686 C CA . ASN A 1 84 ? -19.273 -2.833 24.169 1.00 86.19 84 ASN A CA 1
ATOM 687 C C . ASN A 1 84 ? -19.125 -1.325 24.359 1.00 86.19 84 ASN A C 1
ATOM 689 O O . ASN A 1 84 ? -18.235 -0.873 25.077 1.00 86.19 84 ASN A O 1
ATOM 693 N N . THR A 1 85 ? -19.976 -0.542 23.696 1.00 84.81 85 THR A N 1
ATOM 694 C CA . THR A 1 85 ? -19.821 0.917 23.626 1.00 84.81 85 THR A CA 1
ATOM 695 C C . THR A 1 85 ? -21.122 1.677 23.868 1.00 84.81 85 THR A C 1
ATOM 697 O O . THR A 1 85 ? -22.213 1.207 23.535 1.00 84.81 85 THR A O 1
ATOM 700 N N . ASN A 1 86 ? -21.033 2.866 24.467 1.00 86.06 86 ASN A N 1
ATOM 701 C CA . ASN A 1 86 ? -22.129 3.845 24.499 1.00 86.06 86 ASN A CA 1
ATOM 702 C C . ASN A 1 86 ? -21.989 4.916 23.392 1.00 86.06 86 ASN A C 1
ATOM 704 O O . ASN A 1 86 ? -22.808 5.836 23.310 1.00 86.06 86 ASN A O 1
ATOM 708 N N . GLU A 1 87 ? -20.985 4.804 22.518 1.00 83.31 87 GLU A N 1
ATOM 709 C CA . GLU A 1 87 ? -20.725 5.783 21.471 1.00 83.31 87 GLU A CA 1
ATOM 710 C C . GLU A 1 87 ? -21.679 5.654 20.288 1.00 83.31 87 GLU A C 1
ATOM 712 O O . GLU A 1 87 ? -21.670 4.680 19.533 1.00 83.31 87 GLU A O 1
ATOM 717 N N . LYS A 1 88 ? -22.444 6.719 20.036 1.00 80.69 88 LYS A N 1
ATOM 718 C CA . LYS A 1 88 ? -23.378 6.777 18.902 1.00 80.69 88 LYS A CA 1
ATOM 719 C C . LYS A 1 88 ? -22.688 6.583 17.548 1.00 80.69 88 LYS A C 1
ATOM 721 O O . LYS A 1 88 ? -23.268 5.969 16.661 1.00 80.69 88 LYS A O 1
ATOM 726 N N . LYS A 1 89 ? -21.462 7.092 17.370 1.00 80.69 89 LYS A N 1
ATOM 727 C CA . LYS A 1 89 ? -20.720 6.966 16.102 1.00 80.69 89 LYS A CA 1
ATOM 728 C C . LYS A 1 89 ? -20.399 5.505 15.780 1.00 80.69 89 LYS A C 1
ATOM 730 O O . LYS A 1 89 ? -20.636 5.082 14.653 1.00 80.69 89 LYS A O 1
ATOM 735 N N . LEU A 1 90 ? -19.896 4.748 16.754 1.00 79.25 90 LEU A N 1
ATOM 736 C CA . LEU A 1 90 ? -19.600 3.322 16.597 1.00 79.25 90 LEU A CA 1
ATOM 737 C C . LEU A 1 90 ? -20.883 2.501 16.434 1.00 79.25 90 LEU A C 1
ATOM 739 O O . LEU A 1 90 ? -20.975 1.688 15.517 1.00 79.25 90 LEU A O 1
ATOM 743 N N . LEU A 1 91 ? -21.913 2.785 17.240 1.00 82.62 91 LEU A N 1
ATOM 744 C CA . LEU A 1 91 ? -23.213 2.111 17.146 1.00 82.62 91 LEU A CA 1
ATOM 745 C C . LEU A 1 91 ? -23.920 2.340 15.803 1.00 82.62 91 LEU A C 1
ATOM 747 O O . LEU A 1 91 ? -24.650 1.464 15.356 1.00 82.62 91 LEU A O 1
ATOM 751 N N . ASN A 1 92 ? -23.705 3.483 15.148 1.00 82.31 92 ASN A N 1
ATOM 752 C CA . ASN A 1 92 ? -24.285 3.778 13.835 1.00 82.31 92 ASN A CA 1
ATOM 753 C C . ASN A 1 92 ? -23.473 3.202 12.663 1.00 82.31 92 ASN A C 1
ATOM 755 O O . ASN A 1 92 ? -23.983 3.149 11.548 1.00 82.31 92 ASN A O 1
ATOM 759 N N . LYS A 1 93 ? -22.211 2.807 12.885 1.00 78.38 93 LYS A N 1
ATOM 760 C CA . LYS A 1 93 ? -21.350 2.196 11.856 1.00 78.38 93 LYS A CA 1
ATOM 761 C C . LYS A 1 93 ? -21.589 0.693 11.682 1.00 78.38 93 LYS A C 1
ATOM 763 O O . LYS A 1 93 ? -21.085 0.123 10.717 1.00 78.38 93 LYS A O 1
ATOM 768 N N . ARG A 1 94 ? -22.308 0.058 12.611 1.00 79.12 94 ARG A N 1
ATOM 769 C CA . ARG A 1 94 ? -22.607 -1.376 12.558 1.00 79.12 94 ARG A CA 1
ATOM 770 C C . ARG A 1 94 ? -23.710 -1.683 11.547 1.00 79.12 94 ARG A C 1
ATOM 772 O O . ARG A 1 94 ? -24.607 -0.870 11.331 1.00 79.12 94 ARG A O 1
ATOM 779 N N . ASP A 1 95 ? -23.647 -2.864 10.955 1.00 79.56 95 ASP A N 1
ATOM 780 C CA . ASP A 1 95 ? -24.695 -3.381 10.086 1.00 79.56 95 ASP A CA 1
ATOM 781 C C . ASP A 1 95 ? -25.879 -3.968 10.884 1.00 79.56 95 ASP A C 1
ATOM 783 O O . ASP A 1 95 ? -25.927 -3.928 12.117 1.00 79.56 95 ASP A O 1
ATOM 787 N N . ASN A 1 96 ? -26.849 -4.547 10.174 1.00 78.62 96 ASN A N 1
ATOM 788 C CA . ASN A 1 96 ? -28.040 -5.154 10.779 1.00 78.62 96 ASN A CA 1
ATOM 789 C C . ASN A 1 96 ? -27.733 -6.374 11.669 1.00 78.62 96 ASN A C 1
ATOM 791 O O . ASN A 1 96 ? -28.598 -6.796 12.434 1.00 78.62 96 ASN A O 1
ATOM 795 N N . LYS A 1 97 ? -26.532 -6.954 11.569 1.00 78.31 97 LYS A N 1
ATOM 796 C CA . LYS A 1 97 ? -26.049 -8.054 12.413 1.00 78.31 97 LYS A CA 1
ATOM 797 C C . LYS A 1 97 ? -25.176 -7.559 13.566 1.00 78.31 97 LYS A C 1
ATOM 799 O O . LYS A 1 97 ? -24.586 -8.378 14.259 1.00 78.31 97 LYS A O 1
ATOM 804 N N . HIS A 1 98 ? -25.117 -6.245 13.790 1.00 78.19 98 HIS A N 1
ATOM 805 C CA . HIS A 1 98 ? -24.240 -5.606 14.768 1.00 78.19 98 HIS A CA 1
ATOM 806 C C . HIS A 1 98 ? -22.748 -5.732 14.443 1.00 78.19 98 HIS A C 1
ATOM 808 O O . HIS A 1 98 ? -21.921 -5.517 15.324 1.00 78.19 98 HIS A O 1
ATOM 814 N N . GLN A 1 99 ? -22.388 -6.023 13.194 1.00 78.62 99 GLN A N 1
ATOM 815 C CA . GLN A 1 99 ? -20.998 -6.160 12.776 1.00 78.62 99 GLN A CA 1
ATOM 816 C C . GLN A 1 99 ? -20.463 -4.854 12.200 1.00 78.62 99 GLN A C 1
ATOM 818 O O . GLN A 1 99 ? -21.158 -4.131 11.480 1.00 78.62 99 GLN A O 1
ATOM 823 N N . LEU A 1 100 ? -19.213 -4.535 12.521 1.00 74.94 100 LEU A N 1
ATOM 824 C CA . LEU A 1 100 ? -18.523 -3.376 11.978 1.00 74.94 100 LEU A CA 1
ATOM 825 C C . LEU A 1 100 ? -17.672 -3.819 10.788 1.00 74.94 100 LEU A C 1
ATOM 827 O O . LEU A 1 100 ? -16.665 -4.506 10.934 1.00 74.94 100 LEU A O 1
ATOM 831 N N . ASN A 1 101 ? -18.089 -3.399 9.595 1.00 66.56 101 ASN A N 1
ATOM 832 C CA . ASN A 1 101 ? -17.406 -3.740 8.352 1.00 66.56 101 ASN A CA 1
ATOM 833 C C . ASN A 1 101 ? -16.118 -2.918 8.210 1.00 66.56 101 ASN A C 1
ATOM 835 O O . ASN A 1 101 ? -16.132 -1.785 7.717 1.00 66.56 101 ASN A O 1
ATOM 839 N N . LEU A 1 102 ? -14.999 -3.485 8.655 1.00 67.00 102 LEU A N 1
ATOM 840 C CA . LEU A 1 102 ? -13.668 -2.947 8.393 1.00 67.00 102 LEU A CA 1
ATOM 841 C C . LEU A 1 102 ? -13.150 -3.386 7.019 1.00 67.00 102 LEU A C 1
ATOM 843 O O . LEU A 1 102 ? -13.739 -4.217 6.335 1.00 67.00 102 LEU A O 1
ATOM 847 N N . PHE A 1 103 ? -12.040 -2.786 6.579 1.00 57.66 103 PHE A N 1
ATOM 848 C CA . PHE A 1 103 ? -11.333 -3.265 5.387 1.00 57.66 103 PHE A CA 1
ATOM 849 C C . PHE A 1 103 ? -10.808 -4.694 5.603 1.00 57.66 103 PHE A C 1
ATOM 851 O O . PHE A 1 103 ? -10.748 -5.468 4.652 1.00 57.66 103 PHE A O 1
ATOM 858 N N . ASP A 1 104 ? -10.424 -5.060 6.828 1.00 61.91 104 ASP A N 1
ATOM 859 C CA . ASP A 1 104 ? -10.020 -6.431 7.113 1.00 61.91 104 ASP A CA 1
ATOM 860 C C . ASP A 1 104 ? -11.225 -7.318 7.432 1.00 61.91 104 ASP A C 1
ATOM 862 O O . ASP A 1 104 ? -11.787 -7.238 8.518 1.00 61.91 104 ASP A O 1
ATOM 866 N N . SER A 1 105 ? -11.614 -8.163 6.476 1.00 61.62 105 SER A N 1
ATOM 867 C CA . SER A 1 105 ? -12.715 -9.121 6.623 1.00 61.62 105 SER A CA 1
ATOM 868 C C . SER A 1 105 ? -12.394 -10.285 7.561 1.00 61.62 105 SER A C 1
ATOM 870 O O . SER A 1 105 ? -13.311 -10.989 7.977 1.00 61.62 105 SER A O 1
ATOM 872 N N . LYS A 1 106 ? -11.110 -10.513 7.881 1.00 65.62 106 LYS A N 1
ATOM 873 C CA . LYS A 1 106 ? -10.713 -11.570 8.817 1.00 65.62 106 LYS A CA 1
ATOM 874 C C . LYS A 1 106 ? -11.149 -11.241 10.234 1.00 65.62 106 LYS A C 1
ATOM 876 O O . LYS A 1 106 ? -11.563 -12.147 10.941 1.00 65.62 106 LYS A O 1
ATOM 881 N N . ILE A 1 107 ? -11.079 -9.968 10.623 1.00 67.44 107 ILE A N 1
ATOM 882 C CA . ILE A 1 107 ? -11.441 -9.527 11.966 1.00 67.44 107 ILE A CA 1
ATOM 883 C C . ILE A 1 107 ? -12.943 -9.272 12.009 1.00 67.44 107 ILE A C 1
ATOM 885 O O . ILE A 1 107 ? -13.453 -8.285 11.476 1.00 67.44 107 ILE A O 1
ATOM 889 N N . ASN A 1 108 ? -13.654 -10.159 12.683 1.00 76.25 108 ASN A N 1
ATOM 890 C CA . ASN A 1 108 ? -15.066 -10.004 12.949 1.00 76.25 108 ASN A CA 1
ATOM 891 C C . ASN A 1 108 ? -15.250 -9.141 14.202 1.00 76.25 108 ASN A C 1
ATOM 893 O O . ASN A 1 108 ? -14.967 -9.564 15.325 1.00 76.25 108 ASN A O 1
ATOM 897 N N . ILE A 1 109 ? -15.715 -7.909 13.996 1.00 79.00 109 ILE A N 1
ATOM 898 C CA . ILE A 1 109 ? -15.956 -6.959 15.081 1.00 79.00 109 ILE A CA 1
ATOM 899 C C . ILE A 1 109 ? -17.449 -6.846 15.334 1.00 79.00 109 ILE A C 1
ATOM 901 O O . ILE A 1 109 ? -18.175 -6.251 14.537 1.00 79.00 109 ILE A O 1
ATOM 905 N N . THR A 1 110 ? -17.897 -7.358 16.474 1.00 82.75 110 THR A N 1
ATOM 906 C CA . THR A 1 110 ? -19.283 -7.196 16.926 1.00 82.75 110 THR A CA 1
ATOM 907 C C . THR A 1 110 ? -19.379 -5.969 17.826 1.00 82.75 110 THR A C 1
ATOM 909 O O . THR A 1 110 ? -18.575 -5.804 18.738 1.00 82.75 110 THR A O 1
ATOM 912 N N . VAL A 1 111 ? -20.345 -5.084 17.574 1.00 81.44 111 VAL A N 1
ATOM 913 C CA . VAL A 1 111 ? -20.523 -3.824 18.309 1.00 81.44 111 VAL A CA 1
ATOM 914 C C . VAL A 1 111 ? -21.873 -3.794 18.999 1.00 81.44 111 VAL A C 1
ATOM 916 O O . VAL A 1 111 ? -22.931 -3.559 18.398 1.00 81.44 111 VAL A O 1
ATOM 919 N N . GLU A 1 112 ? -21.819 -3.963 20.309 1.00 83.94 112 GLU A N 1
ATOM 920 C CA . GLU A 1 112 ? -22.975 -3.959 21.181 1.00 83.94 112 GLU A CA 1
ATOM 921 C C . GLU A 1 112 ? -23.045 -2.695 22.028 1.00 83.94 112 GLU A C 1
ATOM 923 O O . GLU A 1 112 ? -22.064 -1.986 22.261 1.00 83.94 112 GLU A O 1
ATOM 928 N N . ASN A 1 113 ? -24.251 -2.406 22.513 1.00 81.75 113 ASN A N 1
ATOM 929 C CA . ASN A 1 113 ? -24.420 -1.337 23.479 1.00 81.75 113 ASN A CA 1
ATOM 930 C C . ASN A 1 113 ? -23.749 -1.742 24.797 1.00 81.75 113 ASN A C 1
ATOM 932 O O . ASN A 1 113 ? -23.931 -2.868 25.258 1.00 81.75 113 ASN A O 1
ATOM 936 N N . LEU A 1 114 ? -23.056 -0.807 25.449 1.00 81.19 114 LEU A N 1
ATOM 937 C CA . LEU A 1 114 ? -22.486 -1.005 26.785 1.00 81.19 114 LEU A CA 1
ATOM 938 C C . LEU A 1 114 ? -23.535 -1.486 27.810 1.00 81.19 114 LEU A C 1
ATOM 940 O O . LEU A 1 114 ? -23.207 -2.158 28.783 1.00 81.19 114 LEU A O 1
ATOM 944 N N . ALA A 1 115 ? -24.816 -1.186 27.592 1.00 74.00 115 ALA A N 1
ATOM 945 C CA . ALA A 1 115 ? -25.911 -1.682 28.414 1.00 74.00 115 ALA A CA 1
ATOM 946 C C . ALA A 1 115 ? -26.111 -3.205 28.370 1.00 74.00 115 ALA A C 1
ATOM 948 O O . ALA A 1 115 ? -26.675 -3.728 29.323 1.00 74.00 115 ALA A O 1
ATOM 949 N N . ASN A 1 116 ? -25.648 -3.888 27.322 1.00 72.44 116 ASN A N 1
ATOM 950 C CA . ASN A 1 116 ? -25.841 -5.328 27.126 1.00 72.44 116 ASN A CA 1
ATOM 951 C C . ASN A 1 116 ? -24.683 -6.171 27.694 1.00 72.44 116 ASN A C 1
ATOM 953 O O . ASN A 1 116 ? -24.682 -7.392 27.574 1.00 72.44 116 ASN A O 1
ATOM 957 N N . THR A 1 117 ? -23.711 -5.533 28.352 1.00 65.19 117 THR A N 1
ATOM 958 C CA . THR A 1 117 ? -22.466 -6.139 28.862 1.00 65.19 117 THR A CA 1
ATOM 959 C C . THR A 1 117 ? -22.681 -6.929 30.164 1.00 65.19 117 THR A C 1
ATOM 961 O O . THR A 1 117 ? -21.969 -6.725 31.141 1.00 65.19 117 THR A O 1
ATOM 964 N N . HIS A 1 118 ? -23.700 -7.789 30.235 1.00 60.41 118 HIS A N 1
ATOM 965 C CA . HIS A 1 118 ? -24.084 -8.470 31.482 1.00 60.41 118 HIS A CA 1
ATOM 966 C C . HIS A 1 118 ? -23.229 -9.697 31.832 1.00 60.41 118 HIS A C 1
ATOM 968 O O . HIS A 1 118 ? -23.277 -10.159 32.968 1.00 60.41 118 HIS A O 1
ATOM 974 N N . HIS A 1 119 ? -22.461 -10.227 30.879 1.00 63.31 119 HIS A N 1
ATOM 975 C CA . HIS A 1 119 ? -21.754 -11.506 31.024 1.00 63.31 119 HIS A CA 1
ATOM 976 C C . HIS A 1 119 ? -20.229 -11.400 30.873 1.00 63.31 119 HIS A C 1
ATOM 978 O O . HIS A 1 119 ? -19.562 -12.419 30.730 1.00 63.31 119 HIS A O 1
ATOM 984 N N . LEU A 1 120 ? -19.667 -10.186 30.870 1.00 70.25 120 LEU A N 1
ATOM 985 C CA . LEU A 1 120 ? -18.247 -9.958 30.586 1.00 70.25 120 LEU A CA 1
ATOM 986 C C . LEU A 1 120 ? -17.572 -9.217 31.733 1.00 70.25 120 LEU A C 1
ATOM 988 O O . LEU A 1 120 ? -18.052 -8.162 32.137 1.00 70.25 120 LEU A O 1
ATOM 992 N N . THR A 1 121 ? -16.411 -9.718 32.155 1.00 77.94 121 THR A N 1
ATOM 993 C CA . THR A 1 121 ? -15.605 -9.180 33.263 1.00 77.94 121 THR A CA 1
ATOM 994 C C . THR A 1 121 ? -15.311 -7.701 33.078 1.00 77.94 121 THR A C 1
ATOM 996 O O . THR A 1 121 ? -14.796 -7.312 32.038 1.00 77.94 121 THR A O 1
ATOM 999 N N . GLU A 1 122 ? -15.591 -6.850 34.049 1.00 79.31 122 GLU A N 1
ATOM 1000 C CA . GLU A 1 122 ? -15.370 -5.409 33.930 1.00 79.31 122 GLU A CA 1
ATOM 1001 C C . GLU A 1 122 ? -13.886 -5.038 33.867 1.00 79.31 122 GLU A C 1
ATOM 1003 O O . GLU A 1 122 ? -13.557 -3.956 33.394 1.00 79.31 122 GLU A O 1
ATOM 1008 N N . GLU A 1 123 ? -12.982 -5.928 34.264 1.00 82.75 123 GLU A N 1
ATOM 1009 C CA . GLU A 1 123 ? -11.544 -5.762 34.054 1.00 82.75 123 GLU A CA 1
ATOM 1010 C C . GLU A 1 123 ? -11.168 -5.795 32.571 1.00 82.75 123 GLU A C 1
ATOM 1012 O O . GLU A 1 123 ? -11.732 -6.559 31.781 1.00 82.75 123 GLU A O 1
ATOM 1017 N N . GLY A 1 124 ? -10.196 -4.964 32.195 1.00 83.75 124 GLY A N 1
ATOM 1018 C CA . GLY A 1 124 ? -9.642 -4.943 30.845 1.00 83.75 124 GLY A CA 1
ATOM 1019 C C . GLY A 1 124 ? -9.418 -3.544 30.285 1.00 83.75 124 GLY A C 1
ATOM 1020 O O . GLY A 1 124 ? -9.351 -2.548 31.009 1.00 83.75 124 GLY A O 1
ATOM 1021 N N . THR A 1 125 ? -9.268 -3.483 28.964 1.00 86.50 125 THR A N 1
ATOM 1022 C CA . THR A 1 125 ? -8.944 -2.254 28.237 1.00 86.50 125 THR A CA 1
ATOM 1023 C C . THR A 1 125 ? -10.206 -1.501 27.825 1.00 86.50 125 THR A C 1
ATOM 1025 O O . THR A 1 125 ? -11.100 -2.049 27.171 1.00 86.50 125 THR A O 1
ATOM 1028 N N . TYR A 1 126 ? -10.234 -0.213 28.159 1.00 86.00 126 TYR A N 1
ATOM 1029 C CA . TYR A 1 126 ? -11.273 0.725 27.763 1.00 86.00 126 TYR A CA 1
ATOM 1030 C C . TYR A 1 126 ? -10.686 1.877 26.957 1.00 86.00 126 TYR A C 1
ATOM 1032 O O . TYR A 1 126 ? -9.589 2.365 27.227 1.00 86.00 126 TYR A O 1
ATOM 1040 N N . TYR A 1 127 ? -11.476 2.331 25.995 1.00 86.62 127 TYR A N 1
ATOM 1041 C CA . TYR A 1 127 ? -11.202 3.473 25.145 1.00 86.62 127 TYR A CA 1
ATOM 1042 C C . TYR A 1 127 ? -12.213 4.574 25.463 1.00 86.62 127 TYR A C 1
ATOM 1044 O O . TYR A 1 127 ? -13.422 4.323 25.487 1.00 86.62 127 TYR A O 1
ATOM 1052 N N . LEU A 1 128 ? -11.711 5.775 25.748 1.00 87.06 128 LEU A N 1
ATOM 1053 C CA . LEU A 1 128 ? -12.492 6.925 26.201 1.00 87.06 128 LEU A CA 1
ATOM 1054 C C . LEU A 1 128 ? -12.473 8.048 25.162 1.00 87.06 128 LEU A C 1
ATOM 1056 O O . LEU A 1 128 ? -11.401 8.543 24.823 1.00 87.06 128 LEU A O 1
ATOM 1060 N N . THR A 1 129 ? -13.635 8.539 24.737 1.00 87.12 129 THR A N 1
ATOM 1061 C CA . THR A 1 129 ? -13.751 9.736 23.883 1.00 87.12 129 THR A CA 1
ATOM 1062 C C . THR A 1 129 ? -14.470 10.868 24.598 1.00 87.12 129 THR A C 1
ATOM 1064 O O . THR A 1 129 ? -15.366 10.651 25.411 1.00 87.12 129 THR A O 1
ATOM 1067 N N . GLY A 1 130 ? -14.098 12.109 24.291 1.00 83.19 130 GLY A N 1
ATOM 1068 C CA . GLY A 1 130 ? -14.707 13.297 24.892 1.00 83.19 130 GLY A CA 1
ATOM 1069 C C . GLY A 1 130 ? -13.681 14.377 25.211 1.00 83.19 130 GLY A C 1
ATOM 1070 O O . GLY A 1 130 ? -12.524 14.297 24.797 1.00 83.19 130 GLY A O 1
ATOM 1071 N N . SER A 1 131 ? -14.112 15.401 25.949 1.00 85.75 131 SER A N 1
ATOM 1072 C CA . SER A 1 131 ? -13.219 16.465 26.414 1.00 85.75 131 SER A CA 1
ATOM 1073 C C . SER A 1 131 ? -12.206 15.908 27.427 1.00 85.75 131 SER A C 1
ATOM 1075 O O . SER A 1 131 ? -12.540 15.021 28.215 1.00 85.75 131 SER A O 1
ATOM 1077 N N . SER A 1 132 ? -10.966 16.411 27.436 1.00 84.38 132 SER A N 1
ATOM 1078 C CA . SER A 1 132 ? -9.937 15.933 28.378 1.00 84.38 132 SER A CA 1
ATOM 1079 C C . SER A 1 132 ? -10.370 16.085 29.838 1.00 84.38 132 SER A C 1
ATOM 1081 O O . SER A 1 132 ? -10.172 15.181 30.641 1.00 84.38 132 SER A O 1
ATOM 1083 N N . THR A 1 133 ? -11.055 17.184 30.164 1.00 87.06 133 THR A N 1
ATOM 1084 C CA . THR A 1 133 ? -11.537 17.459 31.523 1.00 87.06 133 THR A CA 1
ATOM 1085 C C . THR A 1 133 ? -12.638 16.498 31.966 1.00 87.06 133 THR A C 1
ATOM 1087 O O . THR A 1 133 ? -12.697 16.139 33.141 1.00 87.06 133 THR A O 1
ATOM 1090 N N . ASP A 1 134 ? -13.516 16.066 31.060 1.00 87.56 134 ASP A N 1
ATOM 1091 C CA . ASP A 1 134 ? -14.566 15.099 31.387 1.00 87.56 134 ASP A CA 1
ATOM 1092 C C . ASP A 1 134 ? -14.014 13.671 31.461 1.00 87.56 134 ASP A C 1
ATOM 1094 O O . ASP A 1 134 ? -14.402 12.918 32.358 1.00 87.56 134 ASP A O 1
ATOM 1098 N N . LYS A 1 135 ? -13.045 13.321 30.602 1.00 87.81 135 LYS A N 1
ATOM 1099 C CA . LYS A 1 135 ? -12.317 12.043 30.670 1.00 87.81 135 LYS A CA 1
ATOM 1100 C C . LYS A 1 135 ? -11.581 11.888 32.004 1.00 87.81 135 LYS A C 1
ATOM 1102 O O . LYS A 1 135 ? -11.775 10.884 32.687 1.00 87.81 135 LYS A O 1
ATOM 1107 N N . GLU A 1 136 ? -10.825 12.900 32.431 1.00 87.50 136 GLU A N 1
ATOM 1108 C CA . GLU A 1 136 ? -10.126 12.901 33.726 1.00 87.50 136 GLU A CA 1
ATOM 1109 C C . GLU A 1 136 ? -11.090 12.750 34.911 1.00 87.50 136 GLU A C 1
ATOM 1111 O O . GLU A 1 136 ? -10.819 11.990 35.843 1.00 87.50 136 GLU A O 1
ATOM 1116 N N . LYS A 1 137 ? -12.255 13.414 34.869 1.00 89.88 137 LYS A N 1
ATOM 1117 C CA . LYS A 1 137 ? -13.290 13.268 35.908 1.00 89.88 137 LYS A CA 1
ATOM 1118 C C . LYS A 1 137 ? -13.853 11.853 35.962 1.00 89.88 137 LYS A C 1
ATOM 1120 O O . LYS A 1 137 ? -14.036 11.321 37.056 1.00 89.88 137 LYS A O 1
ATOM 1125 N N . VAL A 1 138 ? -14.129 11.241 34.810 1.00 87.88 138 VAL A N 1
ATOM 1126 C CA . VAL A 1 138 ? -14.606 9.853 34.743 1.00 87.88 138 VAL A CA 1
ATOM 1127 C C . VAL A 1 138 ? -13.555 8.905 35.319 1.00 87.88 138 VAL A C 1
ATOM 1129 O O . VAL A 1 138 ? -13.887 8.113 36.198 1.00 87.88 138 VAL A O 1
ATOM 1132 N N . ILE A 1 139 ? -12.289 9.047 34.920 1.00 88.81 139 ILE A N 1
ATOM 1133 C CA . ILE A 1 139 ? -11.168 8.255 35.445 1.00 88.81 139 ILE A CA 1
ATOM 1134 C C . ILE A 1 139 ? -11.049 8.409 36.970 1.00 88.81 139 ILE A C 1
ATOM 1136 O O . ILE A 1 139 ? -10.995 7.418 37.699 1.00 88.81 139 ILE A O 1
ATOM 1140 N N . ALA A 1 140 ? -11.099 9.640 37.485 1.00 89.69 140 ALA A N 1
ATOM 1141 C CA . ALA A 1 140 ? -11.038 9.903 38.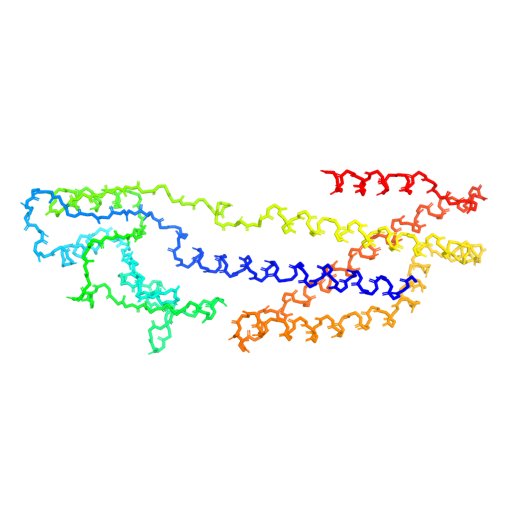921 1.00 89.69 140 ALA A CA 1
ATOM 1142 C C . ALA A 1 140 ? -12.213 9.267 39.690 1.00 89.69 140 ALA A C 1
ATOM 1144 O O . ALA A 1 140 ? -12.029 8.748 40.794 1.00 89.69 140 ALA A O 1
ATOM 1145 N N . LEU A 1 141 ? -13.421 9.270 39.117 1.00 91.19 141 LEU A N 1
ATOM 1146 C CA . LEU A 1 141 ? -14.598 8.636 39.719 1.00 91.19 141 LEU A CA 1
ATOM 1147 C C . LEU A 1 141 ? -14.509 7.106 39.721 1.00 91.19 141 LEU A C 1
ATOM 1149 O O . LEU A 1 141 ? -14.954 6.495 40.696 1.00 91.19 141 LEU A O 1
ATOM 1153 N N . ILE A 1 142 ? -13.921 6.499 38.685 1.00 88.12 142 ILE A N 1
ATOM 1154 C CA . ILE A 1 142 ? -13.632 5.056 38.636 1.00 88.12 142 ILE A CA 1
ATOM 1155 C C . ILE A 1 142 ? -12.626 4.695 39.731 1.00 88.12 142 ILE A C 1
ATOM 1157 O O . ILE A 1 142 ? -12.903 3.817 40.553 1.00 88.12 142 ILE A O 1
ATOM 1161 N N . ASN A 1 143 ? -11.516 5.436 39.806 1.00 88.94 143 ASN A N 1
ATOM 1162 C CA . ASN A 1 143 ? -10.460 5.207 40.793 1.00 88.94 143 ASN A CA 1
ATOM 1163 C C . ASN A 1 143 ? -10.953 5.363 42.230 1.00 88.94 143 ASN A C 1
ATOM 1165 O O . ASN A 1 143 ? -10.576 4.610 43.127 1.00 88.94 143 ASN A O 1
ATOM 1169 N N . LYS A 1 144 ? -11.841 6.328 42.467 1.00 90.19 144 LYS A N 1
ATOM 1170 C CA . LYS A 1 144 ? -12.392 6.572 43.799 1.00 90.19 144 LYS A CA 1
ATOM 1171 C C . LYS A 1 144 ? -13.387 5.498 44.241 1.00 90.19 144 LYS A C 1
ATOM 1173 O O . LYS A 1 144 ? -13.434 5.183 45.426 1.00 90.19 144 LYS A O 1
ATOM 1178 N N . ASN A 1 145 ? -14.214 4.981 43.330 1.00 87.94 145 ASN A N 1
ATOM 1179 C CA . ASN A 1 145 ? -15.423 4.247 43.719 1.00 87.94 145 ASN A CA 1
ATOM 1180 C C . ASN A 1 145 ? -15.474 2.777 43.289 1.00 87.94 145 ASN A C 1
ATOM 1182 O O . ASN A 1 145 ? -16.349 2.070 43.788 1.00 87.94 145 ASN A O 1
ATOM 1186 N N . VAL A 1 146 ? -14.588 2.321 42.398 1.00 85.56 146 VAL A N 1
ATOM 1187 C CA . VAL A 1 146 ? -14.655 0.958 41.837 1.00 85.56 146 VAL A CA 1
ATOM 1188 C C . VAL A 1 146 ? -13.326 0.210 41.928 1.00 85.56 146 VAL A C 1
ATOM 1190 O O . VAL A 1 146 ? -13.297 -0.885 42.481 1.00 85.56 146 VAL A O 1
ATOM 1193 N N . GLY A 1 147 ? -12.230 0.786 41.428 1.00 88.00 147 GLY A N 1
ATOM 1194 C CA . GLY A 1 147 ? -10.947 0.078 41.323 1.00 88.00 147 GLY A CA 1
ATOM 1195 C C . GLY A 1 147 ? -9.795 1.015 40.992 1.00 88.00 147 GLY A C 1
ATOM 1196 O O . GLY A 1 147 ? -9.760 2.116 41.534 1.00 88.00 147 GLY A O 1
ATOM 1197 N N . GLU A 1 148 ? -8.869 0.582 40.146 1.00 87.75 148 GLU A N 1
ATOM 1198 C CA . GLU A 1 148 ? -7.721 1.369 39.690 1.00 87.75 148 GLU A CA 1
ATOM 1199 C C . GLU A 1 148 ? -7.631 1.359 38.164 1.00 87.75 148 GLU A C 1
ATOM 1201 O O . GLU A 1 148 ? -7.933 0.364 37.504 1.00 87.75 148 GLU A O 1
ATOM 1206 N N . THR A 1 149 ? -7.222 2.490 37.596 1.00 86.50 149 THR A N 1
ATOM 1207 C CA . THR A 1 149 ? -7.008 2.661 36.164 1.00 86.50 149 THR A CA 1
ATOM 1208 C C . THR A 1 149 ? -5.576 3.086 35.903 1.00 86.50 149 THR A C 1
ATOM 1210 O O . THR A 1 149 ? -5.110 4.073 36.477 1.00 86.50 149 THR A O 1
ATOM 1213 N N . VAL A 1 150 ? -4.923 2.429 34.954 1.00 85.19 150 VAL A N 1
ATOM 1214 C CA . VAL A 1 150 ? -3.632 2.865 34.425 1.00 85.19 150 VAL A CA 1
ATOM 1215 C C . VAL A 1 150 ? -3.856 3.445 33.036 1.00 85.19 150 VAL A C 1
ATOM 1217 O O . VAL A 1 150 ? -4.280 2.734 32.119 1.00 85.19 150 VAL A O 1
ATOM 1220 N N . SER A 1 151 ? -3.585 4.740 32.878 1.00 81.75 151 SER A N 1
ATOM 1221 C CA . SER A 1 151 ? -3.540 5.368 31.559 1.00 81.75 151 SER A CA 1
ATOM 1222 C C . SER A 1 151 ? -2.350 4.810 30.795 1.00 81.75 151 SER A C 1
ATOM 1224 O O . SER A 1 151 ? -1.222 4.839 31.282 1.00 81.75 151 SER A O 1
ATOM 1226 N N . THR A 1 152 ? -2.607 4.278 29.607 1.00 73.12 152 THR A N 1
ATOM 1227 C CA . THR A 1 152 ? -1.544 3.893 28.676 1.00 73.12 152 THR A CA 1
ATOM 1228 C C . THR A 1 152 ? -1.427 5.011 27.655 1.00 73.12 152 THR A C 1
ATOM 1230 O O . THR A 1 152 ? -2.458 5.523 27.216 1.00 73.12 152 THR A O 1
ATOM 1233 N N . GLU A 1 153 ? -0.208 5.406 27.282 1.00 65.75 153 GLU A N 1
ATOM 1234 C CA . GLU A 1 153 ? -0.048 6.346 26.173 1.00 65.75 153 GLU A CA 1
ATOM 1235 C C . GLU A 1 153 ? -0.760 5.786 24.943 1.00 65.75 153 GLU A C 1
ATOM 1237 O O . GLU A 1 153 ? -0.629 4.606 24.596 1.00 65.75 153 GLU A O 1
ATOM 1242 N N . THR A 1 154 ? -1.593 6.624 24.334 1.00 61.75 154 THR A N 1
ATOM 1243 C CA . THR A 1 154 ? -2.243 6.289 23.080 1.00 61.75 154 THR A CA 1
ATOM 1244 C C . THR A 1 154 ? -1.147 6.137 22.039 1.00 61.75 154 THR A C 1
ATOM 1246 O O . THR A 1 154 ? -0.399 7.083 21.804 1.00 61.75 154 THR A O 1
ATOM 1249 N N . GLU A 1 155 ? -1.025 4.947 21.453 1.00 61.69 155 GLU A N 1
ATOM 1250 C CA . GLU A 1 155 ? -0.035 4.708 20.408 1.00 61.69 155 GLU A CA 1
ATOM 1251 C C . GLU A 1 155 ? -0.209 5.732 19.290 1.00 61.69 155 GLU A C 1
ATOM 1253 O O . GLU A 1 155 ? -1.309 5.939 18.763 1.00 61.69 155 GLU A O 1
ATOM 1258 N N . ASP A 1 156 ? 0.896 6.390 18.957 1.00 61.12 156 ASP A N 1
ATOM 1259 C CA . ASP A 1 156 ? 0.926 7.382 17.906 1.00 61.12 156 ASP A CA 1
ATOM 1260 C C . ASP A 1 156 ? 0.612 6.704 16.567 1.00 61.12 156 ASP A C 1
ATOM 1262 O O . ASP A 1 156 ? 0.945 5.542 16.322 1.00 61.12 156 ASP A O 1
ATOM 1266 N N . PHE A 1 157 ? -0.026 7.421 15.644 1.00 58.28 157 PHE A N 1
ATOM 1267 C CA . PHE A 1 157 ? -0.400 6.830 14.352 1.00 58.28 157 PHE A CA 1
ATOM 1268 C C . PHE A 1 157 ? 0.804 6.207 13.619 1.00 58.28 157 PHE A C 1
ATOM 1270 O O . PHE A 1 157 ? 0.692 5.153 12.992 1.00 58.28 157 PHE A O 1
ATOM 1277 N N . LEU A 1 158 ? 1.970 6.849 13.735 1.00 60.44 158 LEU A N 1
ATOM 1278 C CA . LEU A 1 158 ? 3.219 6.373 13.146 1.00 60.44 158 LEU A CA 1
ATOM 1279 C C . LEU A 1 158 ? 3.757 5.104 13.816 1.00 60.44 158 LEU A C 1
ATOM 1281 O O . LEU A 1 158 ? 4.419 4.330 13.136 1.00 60.44 158 LEU A O 1
ATOM 1285 N N . SER A 1 159 ? 3.465 4.859 15.100 1.00 60.50 159 SER A N 1
ATOM 1286 C CA . SER A 1 159 ? 3.820 3.588 15.743 1.00 60.50 159 SER A CA 1
ATOM 1287 C C . SER A 1 159 ? 2.886 2.449 15.338 1.00 60.50 159 SER A C 1
ATOM 1289 O O . SER A 1 15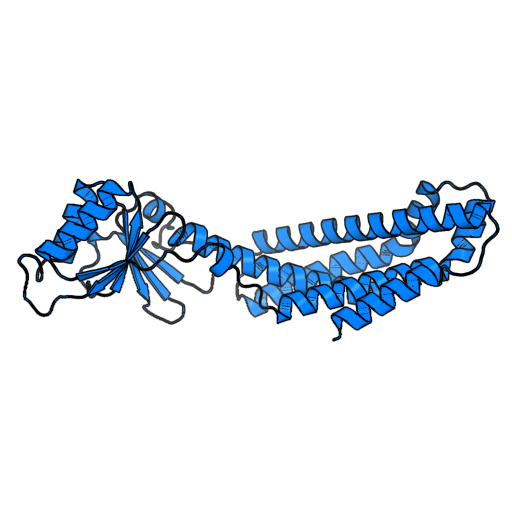9 ? 3.291 1.294 15.407 1.00 60.50 159 SER A O 1
ATOM 1291 N N . TYR A 1 160 ? 1.672 2.762 14.867 1.00 60.00 160 TYR A N 1
ATOM 1292 C CA . TYR A 1 160 ? 0.736 1.768 14.334 1.00 60.00 160 TYR A CA 1
ATOM 1293 C C . TYR A 1 160 ? 1.032 1.407 12.867 1.00 60.00 160 TYR A C 1
ATOM 1295 O O . TYR A 1 160 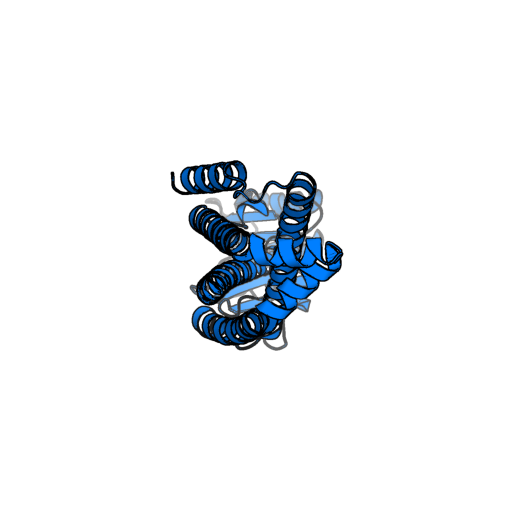? 0.859 0.261 12.464 1.00 60.00 160 TYR A O 1
ATOM 1303 N N . LEU A 1 161 ? 1.523 2.366 12.069 1.00 61.72 161 LEU A N 1
ATOM 1304 C CA . LEU A 1 161 ? 2.006 2.126 10.707 1.00 61.72 161 LEU A CA 1
ATOM 1305 C C . LEU A 1 161 ? 3.420 1.537 10.710 1.00 61.72 161 LEU A C 1
ATOM 1307 O O . LEU A 1 161 ? 4.405 2.248 10.500 1.00 61.72 161 LEU A O 1
ATOM 1311 N N . THR A 1 162 ? 3.539 0.227 10.880 1.00 59.16 162 THR A N 1
ATOM 1312 C CA . THR A 1 162 ? 4.839 -0.441 10.751 1.00 59.16 162 THR A CA 1
ATOM 1313 C C . THR A 1 162 ? 4.971 -1.083 9.375 1.00 59.16 162 THR A C 1
ATOM 1315 O O . THR A 1 162 ? 4.667 -2.251 9.164 1.00 59.16 162 THR A O 1
ATOM 1318 N N . ILE A 1 163 ? 5.480 -0.315 8.403 1.00 69.19 163 ILE A N 1
ATOM 1319 C CA . ILE A 1 163 ? 6.193 -0.963 7.297 1.00 69.19 163 ILE A CA 1
ATOM 1320 C C . ILE A 1 163 ? 7.488 -1.475 7.910 1.00 69.19 163 ILE A C 1
ATOM 1322 O O . ILE A 1 163 ? 8.335 -0.679 8.321 1.00 69.19 163 ILE A O 1
ATOM 1326 N N . ASP A 1 164 ? 7.634 -2.790 8.006 1.00 74.38 164 ASP A N 1
ATOM 1327 C CA . ASP A 1 164 ? 8.869 -3.373 8.498 1.00 74.38 164 ASP A CA 1
ATOM 1328 C C . ASP A 1 164 ? 10.047 -2.957 7.600 1.00 74.38 164 ASP A C 1
ATOM 1330 O O . ASP A 1 164 ? 9.933 -2.795 6.378 1.00 74.38 164 ASP A O 1
ATOM 1334 N N . THR A 1 165 ? 11.214 -2.763 8.218 1.00 78.06 165 THR A N 1
ATOM 1335 C CA . THR A 1 165 ? 12.430 -2.317 7.521 1.00 78.06 165 THR A CA 1
ATOM 1336 C C . THR A 1 165 ? 12.745 -3.206 6.316 1.00 78.06 165 THR A C 1
ATOM 1338 O O . THR A 1 165 ? 13.237 -2.724 5.298 1.00 78.06 165 THR A O 1
ATOM 1341 N N . TYR A 1 166 ? 12.409 -4.496 6.399 1.00 81.69 166 TYR A N 1
ATOM 1342 C CA . TYR A 1 166 ? 12.570 -5.445 5.307 1.00 81.69 166 TYR A CA 1
ATOM 1343 C C . TYR A 1 166 ? 11.696 -5.105 4.090 1.00 81.69 166 TYR A C 1
ATOM 1345 O O . TYR A 1 166 ? 12.239 -4.992 2.987 1.00 81.69 166 TYR A O 1
ATOM 1353 N N . SER A 1 167 ? 10.384 -4.881 4.252 1.00 83.44 167 SER A N 1
ATOM 1354 C CA . SER A 1 167 ? 9.505 -4.528 3.124 1.00 83.44 167 SER A CA 1
ATOM 1355 C C . SER A 1 167 ? 9.907 -3.211 2.472 1.00 83.44 167 SER A C 1
ATOM 1357 O O . SER A 1 167 ? 9.881 -3.094 1.244 1.00 83.44 167 SER A O 1
ATOM 1359 N N . PHE A 1 168 ? 10.323 -2.226 3.272 1.00 83.00 168 PHE A N 1
ATOM 1360 C CA . PHE A 1 168 ? 10.816 -0.955 2.746 1.00 83.00 168 PHE A CA 1
ATOM 1361 C C . PHE A 1 168 ? 12.101 -1.134 1.923 1.00 83.00 168 PHE A C 1
ATOM 1363 O O . PHE A 1 168 ? 12.166 -0.688 0.774 1.00 83.00 168 PHE A O 1
ATOM 1370 N N . SER A 1 169 ? 13.100 -1.834 2.469 1.00 83.94 169 SER A N 1
ATOM 1371 C CA . SER A 1 169 ? 14.357 -2.123 1.767 1.00 83.94 169 SER A CA 1
ATOM 1372 C C . SER A 1 169 ? 14.126 -2.932 0.489 1.00 83.94 169 SER A C 1
ATOM 1374 O O . SER A 1 169 ? 14.722 -2.643 -0.550 1.00 83.94 169 SER A O 1
ATOM 1376 N N . PHE A 1 170 ? 13.203 -3.895 0.520 1.00 86.38 170 PHE A N 1
ATOM 1377 C CA . PHE A 1 170 ? 12.820 -4.679 -0.651 1.00 86.38 170 PHE A CA 1
ATOM 1378 C C . PHE A 1 170 ? 12.172 -3.820 -1.748 1.00 86.38 170 PHE A C 1
ATOM 1380 O O . PHE A 1 170 ? 12.546 -3.932 -2.920 1.00 86.38 170 PHE A O 1
ATOM 1387 N N . LEU A 1 171 ? 11.248 -2.919 -1.389 1.00 89.62 171 LEU A N 1
ATOM 1388 C CA . LEU A 1 171 ? 10.654 -1.969 -2.336 1.00 89.62 171 LEU A CA 1
ATOM 1389 C C . LEU A 1 171 ? 11.705 -1.043 -2.953 1.00 89.62 171 LEU A C 1
ATOM 1391 O O . LEU A 1 171 ? 11.680 -0.815 -4.165 1.00 89.62 171 LEU A O 1
ATOM 1395 N N . MET A 1 172 ? 12.640 -0.539 -2.144 1.00 86.75 172 MET A N 1
ATOM 1396 C CA . MET A 1 172 ? 13.742 0.299 -2.619 1.00 86.75 172 MET A CA 1
ATOM 1397 C C . MET A 1 172 ? 14.634 -0.448 -3.612 1.00 86.75 172 MET A C 1
ATOM 1399 O O . MET A 1 172 ? 14.917 0.069 -4.696 1.00 86.75 172 MET A O 1
ATOM 1403 N N . LEU A 1 173 ? 15.015 -1.689 -3.295 1.00 88.44 173 LEU A N 1
ATOM 1404 C CA . LEU A 1 173 ? 15.807 -2.536 -4.183 1.00 88.44 173 LEU A CA 1
ATOM 1405 C C . LEU A 1 173 ? 15.094 -2.772 -5.522 1.00 88.44 173 LEU A C 1
ATOM 1407 O O . LEU A 1 173 ? 15.682 -2.552 -6.584 1.00 88.44 173 LEU A O 1
ATOM 1411 N N . LEU A 1 174 ? 13.818 -3.171 -5.492 1.00 90.31 174 LEU A N 1
ATOM 1412 C CA . LEU A 1 174 ? 13.023 -3.360 -6.708 1.00 90.31 174 LEU A CA 1
ATOM 1413 C C . LEU A 1 174 ? 12.899 -2.062 -7.517 1.00 90.31 174 LEU A C 1
ATOM 1415 O O . LEU A 1 174 ? 13.032 -2.092 -8.742 1.00 90.31 174 LEU A O 1
ATOM 1419 N N . GLY A 1 175 ? 12.703 -0.923 -6.847 1.00 89.44 175 GLY A N 1
ATOM 1420 C CA . GLY A 1 175 ? 12.657 0.404 -7.465 1.00 89.44 175 GLY A CA 1
ATOM 1421 C C . GLY A 1 175 ? 13.922 0.727 -8.244 1.00 89.44 175 GLY A C 1
ATOM 1422 O O . GLY A 1 175 ? 13.860 1.082 -9.424 1.00 89.44 175 GLY A O 1
ATOM 1423 N N . ILE A 1 176 ? 15.081 0.531 -7.619 1.00 87.81 176 ILE A N 1
ATOM 1424 C CA . ILE A 1 176 ? 16.377 0.769 -8.256 1.00 87.81 176 ILE A CA 1
ATOM 1425 C C . ILE A 1 176 ? 16.579 -0.173 -9.443 1.00 87.81 176 ILE A C 1
ATOM 1427 O O . ILE A 1 176 ? 16.988 0.278 -10.515 1.00 87.81 176 ILE A O 1
ATOM 1431 N N . LEU A 1 177 ? 16.243 -1.458 -9.305 1.00 88.94 177 LEU A N 1
ATOM 1432 C CA . LEU A 1 177 ? 16.364 -2.425 -10.398 1.00 88.94 177 LEU A CA 1
ATOM 1433 C C . LEU A 1 177 ? 15.493 -2.049 -11.604 1.00 88.94 177 LEU A C 1
ATOM 1435 O O . LEU A 1 177 ? 15.961 -2.135 -12.743 1.00 88.94 177 LEU A O 1
ATOM 1439 N N . VAL A 1 178 ? 14.259 -1.586 -11.376 1.00 90.25 178 VAL A N 1
ATOM 1440 C CA . VAL A 1 178 ? 13.377 -1.078 -12.441 1.00 90.25 178 VAL A CA 1
ATOM 1441 C C . VAL A 1 178 ? 14.018 0.118 -13.140 1.00 90.25 178 VAL A C 1
ATOM 1443 O O . VAL A 1 178 ? 14.090 0.133 -14.372 1.00 90.25 178 VAL A O 1
ATOM 1446 N N . ILE A 1 179 ? 14.525 1.092 -12.377 1.00 87.69 179 ILE A N 1
ATOM 1447 C CA . ILE A 1 179 ? 15.178 2.289 -12.925 1.00 87.69 179 ILE A CA 1
ATOM 1448 C C . ILE A 1 179 ? 16.396 1.897 -13.767 1.00 87.69 179 ILE A C 1
ATOM 1450 O O . ILE A 1 179 ? 16.518 2.346 -14.907 1.00 87.69 179 ILE A O 1
ATOM 1454 N N . ILE A 1 180 ? 17.267 1.023 -13.259 1.00 85.94 180 ILE A N 1
ATOM 1455 C CA . ILE A 1 180 ? 18.469 0.560 -13.966 1.00 85.94 180 ILE A CA 1
ATOM 1456 C C . ILE A 1 180 ? 18.093 -0.159 -15.259 1.00 85.94 180 ILE A C 1
ATOM 1458 O O . ILE A 1 180 ? 18.602 0.182 -16.331 1.00 85.94 180 ILE A O 1
ATOM 1462 N N . ALA A 1 181 ? 17.184 -1.133 -15.186 1.00 88.44 181 ALA A N 1
ATOM 1463 C CA . ALA A 1 181 ? 16.763 -1.901 -16.351 1.00 88.44 181 ALA A CA 1
ATOM 1464 C C . ALA A 1 181 ? 16.135 -0.999 -17.425 1.00 88.44 181 ALA A C 1
ATOM 1466 O O . ALA A 1 181 ? 16.392 -1.179 -18.622 1.00 88.44 181 ALA A O 1
ATOM 1467 N N . TYR A 1 182 ? 15.347 -0.005 -17.006 1.00 90.50 182 TYR A N 1
ATOM 1468 C CA . TYR A 1 182 ? 14.698 0.939 -17.907 1.00 90.50 182 TYR A CA 1
ATOM 1469 C C . TYR A 1 182 ? 15.686 1.937 -18.529 1.00 90.50 182 TYR A C 1
ATOM 1471 O O . TYR A 1 182 ? 15.710 2.101 -19.750 1.00 90.50 182 TYR A O 1
ATOM 1479 N N . CYS A 1 183 ? 16.580 2.533 -17.737 1.00 88.19 183 CYS A N 1
ATOM 1480 C CA . CYS A 1 183 ? 17.655 3.391 -18.241 1.00 88.19 183 CYS A CA 1
ATOM 1481 C C . CYS A 1 183 ? 18.571 2.634 -19.211 1.00 88.19 183 CYS A C 1
ATOM 1483 O O . CYS A 1 183 ? 18.913 3.150 -20.277 1.00 88.19 183 CYS A O 1
ATOM 1485 N N . HIS A 1 184 ? 18.914 1.379 -18.907 1.00 86.12 184 HIS A N 1
ATOM 1486 C CA . HIS A 1 184 ? 19.717 0.556 -19.804 1.00 86.12 184 HIS A CA 1
ATOM 1487 C C . HIS A 1 184 ? 18.992 0.278 -21.128 1.00 86.12 184 HIS A C 1
ATOM 1489 O O . HIS A 1 184 ? 19.613 0.321 -22.195 1.00 86.12 184 HIS A O 1
ATOM 1495 N N . TYR A 1 185 ? 17.679 0.046 -21.089 1.00 89.44 185 TYR A N 1
ATOM 1496 C CA . TYR A 1 185 ? 16.864 -0.075 -22.293 1.00 89.44 185 TYR A CA 1
ATOM 1497 C C . TYR A 1 185 ? 16.880 1.197 -23.151 1.00 89.44 185 TYR A C 1
ATOM 1499 O O . TYR A 1 185 ? 17.060 1.103 -24.367 1.00 89.44 185 TYR A O 1
ATOM 1507 N N . LEU A 1 186 ? 16.746 2.378 -22.540 1.00 89.94 186 LEU A N 1
ATOM 1508 C CA . LEU A 1 186 ? 16.838 3.650 -23.261 1.00 89.94 186 LEU A CA 1
ATOM 1509 C C . LEU A 1 186 ? 18.232 3.841 -23.869 1.00 89.94 186 LEU A C 1
ATOM 1511 O O . LEU A 1 186 ? 18.346 4.163 -25.049 1.00 89.94 186 LEU A O 1
ATOM 1515 N N . GLN A 1 187 ? 19.291 3.558 -23.110 1.00 85.69 187 GLN A N 1
ATOM 1516 C CA . GLN A 1 187 ? 20.664 3.689 -23.594 1.00 85.69 187 GLN A CA 1
ATOM 1517 C C . GLN A 1 187 ? 20.961 2.754 -24.769 1.00 85.69 187 GLN A C 1
ATOM 1519 O O . GLN A 1 187 ? 21.590 3.158 -25.744 1.00 85.69 187 GLN A O 1
ATOM 1524 N N . ARG A 1 188 ? 20.490 1.504 -24.710 1.00 85.19 188 ARG A N 1
ATOM 1525 C CA . ARG A 1 188 ? 20.692 0.527 -25.788 1.00 85.19 188 ARG A CA 1
ATOM 1526 C C . ARG A 1 188 ? 20.095 1.002 -27.115 1.00 85.19 188 ARG A C 1
ATOM 1528 O O . ARG A 1 188 ? 20.635 0.693 -28.169 1.00 85.19 188 ARG A O 1
ATOM 1535 N N . ASN A 1 189 ? 19.005 1.763 -27.055 1.00 87.25 189 ASN A N 1
ATOM 1536 C CA . ASN A 1 189 ? 18.325 2.323 -28.221 1.00 87.25 189 ASN A CA 1
ATOM 1537 C C . ASN A 1 189 ? 18.763 3.764 -28.549 1.00 87.25 189 ASN A C 1
ATOM 1539 O O . ASN A 1 189 ? 18.203 4.378 -29.456 1.00 87.25 189 ASN A O 1
ATOM 1543 N N . LYS A 1 190 ? 19.779 4.304 -27.858 1.00 85.81 190 LYS A N 1
ATOM 1544 C CA . LYS A 1 190 ? 20.251 5.689 -28.015 1.00 85.81 190 LYS A CA 1
ATOM 1545 C C . LYS A 1 190 ? 20.600 6.041 -29.462 1.00 85.81 190 LYS A C 1
ATOM 1547 O O . LYS A 1 190 ? 20.322 7.157 -29.883 1.00 85.81 190 LYS A O 1
ATOM 1552 N N . TYR A 1 191 ? 21.172 5.106 -30.225 1.00 85.56 191 TYR A N 1
ATOM 1553 C CA . TYR A 1 191 ? 21.487 5.330 -31.639 1.00 85.56 191 TYR A CA 1
ATOM 1554 C C . TYR A 1 191 ? 20.228 5.624 -32.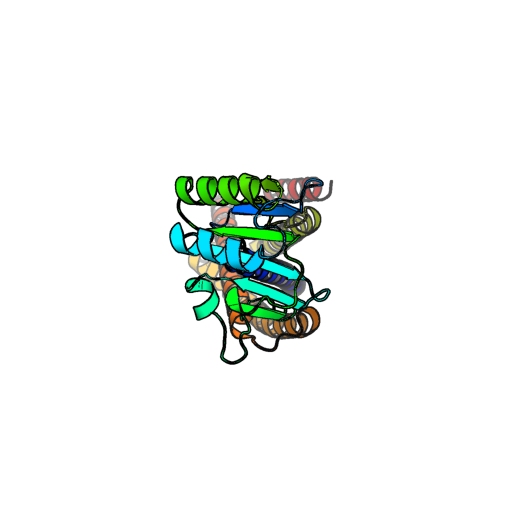467 1.00 85.56 191 TYR A C 1
ATOM 1556 O O . TYR A 1 191 ? 20.195 6.620 -33.179 1.00 85.56 191 TYR A O 1
ATOM 1564 N N . ASN A 1 192 ? 19.159 4.844 -32.283 1.00 88.44 192 ASN A N 1
ATOM 1565 C CA . ASN A 1 192 ? 17.884 5.065 -32.971 1.00 88.44 192 ASN A CA 1
ATOM 1566 C C . ASN A 1 192 ? 17.287 6.433 -32.610 1.00 88.44 192 ASN A C 1
ATOM 1568 O O . ASN A 1 192 ? 16.744 7.124 -33.466 1.00 88.44 192 ASN A O 1
ATOM 1572 N N . TYR A 1 193 ? 17.416 6.847 -31.347 1.00 90.88 193 TYR A N 1
ATOM 1573 C CA . TYR A 1 193 ? 16.952 8.162 -30.902 1.00 90.88 193 TYR A CA 1
ATOM 1574 C C . TYR A 1 193 ? 17.789 9.299 -31.490 1.00 90.88 193 TYR A C 1
ATOM 1576 O O . TYR A 1 193 ? 17.229 10.344 -31.808 1.00 90.88 193 TYR A O 1
ATOM 1584 N N . LYS A 1 194 ? 19.100 9.092 -31.677 1.00 87.62 194 LYS A N 1
ATOM 1585 C CA . LYS A 1 194 ? 19.959 10.043 -32.389 1.00 87.62 194 LYS A CA 1
ATOM 1586 C C . LYS A 1 194 ? 19.517 10.182 -33.840 1.00 87.62 194 LYS A C 1
ATOM 1588 O O . LYS A 1 194 ? 19.325 11.297 -34.288 1.00 87.62 194 LYS A O 1
ATOM 1593 N N . THR A 1 195 ? 19.292 9.073 -34.540 1.00 88.94 195 THR A N 1
ATOM 1594 C CA . THR A 1 195 ? 18.815 9.098 -35.928 1.00 88.94 195 THR A CA 1
ATOM 1595 C C . THR A 1 195 ? 17.509 9.884 -36.061 1.00 88.94 195 THR A C 1
ATOM 1597 O O . THR A 1 195 ? 17.378 10.707 -36.958 1.00 88.94 195 THR A O 1
ATOM 1600 N N . LEU A 1 196 ? 16.559 9.695 -35.138 1.00 90.38 196 LEU A N 1
ATOM 1601 C CA . LEU A 1 196 ? 15.337 10.505 -35.095 1.00 90.38 196 LEU A CA 1
ATOM 1602 C C . LEU A 1 196 ? 15.642 11.989 -34.827 1.00 90.38 196 LEU A C 1
ATOM 1604 O O . LEU A 1 196 ? 15.092 12.855 -35.497 1.00 90.38 196 LEU A O 1
ATOM 1608 N N . ALA A 1 197 ? 16.537 12.304 -33.894 1.00 89.19 197 ALA A N 1
ATOM 1609 C CA . ALA A 1 197 ? 16.940 13.687 -33.643 1.00 89.19 197 ALA A CA 1
ATOM 1610 C C . ALA A 1 197 ? 17.605 14.340 -34.873 1.00 89.19 197 ALA A C 1
ATOM 1612 O O . ALA A 1 197 ? 17.297 15.487 -35.190 1.00 89.19 197 ALA A O 1
ATOM 1613 N N . ASP A 1 198 ? 18.454 13.604 -35.596 1.00 87.56 198 ASP A N 1
ATOM 1614 C CA . ASP A 1 198 ? 19.127 14.057 -36.821 1.00 87.56 198 ASP A CA 1
ATOM 1615 C C . ASP A 1 198 ? 18.114 14.320 -37.955 1.00 87.56 198 ASP A C 1
ATOM 1617 O O . ASP A 1 198 ? 18.310 15.223 -38.766 1.00 87.56 198 ASP A O 1
ATOM 1621 N N . PHE A 1 199 ? 16.985 13.599 -37.973 1.00 91.62 199 PHE A N 1
ATOM 1622 C CA . PHE A 1 199 ? 15.842 13.874 -38.855 1.00 91.62 199 PHE A CA 1
ATOM 1623 C C . PHE A 1 199 ? 14.953 15.045 -38.394 1.00 91.62 199 PHE A C 1
ATOM 1625 O O . PHE A 1 199 ? 13.934 15.321 -39.023 1.00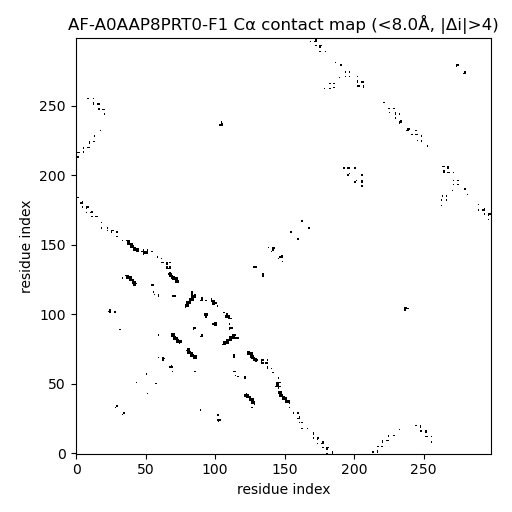 91.62 199 PHE A O 1
ATOM 1632 N N . GLY A 1 200 ? 15.316 15.746 -37.317 1.00 90.69 200 GLY A N 1
ATOM 1633 C CA . GLY A 1 200 ? 14.613 16.937 -36.835 1.00 90.69 200 GLY A CA 1
ATOM 1634 C C . GLY A 1 200 ? 13.460 16.669 -35.865 1.00 90.69 200 GLY A C 1
ATOM 1635 O O . GLY A 1 200 ? 12.718 17.597 -35.547 1.00 90.69 200 GLY A O 1
ATOM 1636 N N . TYR A 1 201 ? 13.302 15.439 -35.364 1.00 91.75 201 TYR A N 1
ATOM 1637 C CA . TYR A 1 201 ? 12.261 15.132 -34.380 1.00 91.75 201 TYR A CA 1
ATOM 1638 C C . TYR A 1 201 ? 12.547 15.797 -33.026 1.00 91.75 201 TYR A C 1
ATOM 1640 O O . TYR A 1 201 ? 13.657 15.752 -32.489 1.00 91.75 201 TYR A O 1
ATOM 1648 N N . SER A 1 202 ? 11.505 16.367 -32.427 1.00 90.38 202 SER A N 1
ATOM 1649 C CA . SER A 1 202 ? 11.542 16.972 -31.097 1.00 90.38 202 SER A CA 1
ATOM 1650 C C . SER A 1 202 ? 11.601 15.924 -29.974 1.00 90.38 202 SER A C 1
ATOM 1652 O O . SER A 1 202 ? 11.216 14.764 -30.138 1.00 90.38 202 SER A O 1
ATOM 1654 N N . VAL A 1 203 ? 12.002 16.353 -28.768 1.00 88.25 203 VAL A N 1
ATOM 1655 C CA . VAL A 1 203 ? 12.023 15.512 -27.548 1.00 88.25 203 VAL A CA 1
ATOM 1656 C C . VAL A 1 203 ? 10.680 14.806 -27.335 1.00 88.25 203 VAL A C 1
ATOM 1658 O O . VAL A 1 203 ? 10.644 13.610 -27.052 1.00 88.25 203 VAL A O 1
ATOM 1661 N N . ARG A 1 204 ? 9.567 15.533 -27.496 1.00 91.31 204 ARG A N 1
ATOM 1662 C CA . ARG A 1 204 ? 8.215 15.000 -27.284 1.00 91.31 204 ARG A CA 1
ATOM 1663 C C . ARG A 1 204 ? 7.883 13.887 -28.276 1.00 91.31 204 ARG A C 1
ATOM 1665 O O . ARG A 1 204 ? 7.279 12.889 -27.893 1.00 91.31 204 ARG A O 1
ATOM 1672 N N . GLU A 1 205 ? 8.286 14.036 -29.532 1.00 93.12 205 GLU A N 1
ATOM 1673 C CA . GLU A 1 205 ? 8.030 13.034 -30.568 1.00 93.12 205 GLU A CA 1
ATOM 1674 C C . GLU A 1 205 ? 8.874 11.776 -30.361 1.00 93.12 205 GLU A C 1
ATOM 1676 O O . GLU A 1 205 ? 8.358 10.668 -30.505 1.00 93.12 205 GLU A O 1
ATOM 1681 N N . ILE A 1 206 ? 10.130 11.927 -29.930 1.00 92.81 206 ILE A N 1
ATOM 1682 C CA . ILE A 1 206 ? 10.990 10.794 -29.558 1.00 92.81 206 ILE A CA 1
ATOM 1683 C C . ILE A 1 206 ? 10.407 10.054 -28.343 1.00 92.81 206 ILE A C 1
ATOM 1685 O O . ILE A 1 206 ? 10.340 8.826 -28.341 1.00 92.81 206 ILE A O 1
ATOM 1689 N N . VAL A 1 207 ? 9.914 10.774 -27.330 1.00 93.19 207 VAL A N 1
ATOM 1690 C CA . VAL A 1 207 ? 9.221 10.164 -26.180 1.00 93.19 207 VAL A CA 1
ATOM 1691 C C . VAL A 1 207 ? 7.975 9.394 -26.637 1.00 93.19 207 VAL A C 1
ATOM 1693 O O . VAL A 1 207 ? 7.798 8.235 -26.260 1.00 93.19 207 VAL A O 1
ATOM 1696 N N . ASN A 1 208 ? 7.149 9.981 -27.508 1.00 93.50 208 ASN A N 1
ATOM 1697 C CA . ASN A 1 208 ? 5.981 9.299 -28.075 1.00 93.50 208 ASN A CA 1
ATOM 1698 C C . ASN A 1 208 ? 6.371 8.041 -28.866 1.00 93.50 208 ASN A C 1
ATOM 1700 O O . ASN A 1 208 ? 5.695 7.016 -28.767 1.00 93.50 208 ASN A O 1
ATOM 1704 N N . PHE A 1 209 ? 7.469 8.093 -29.625 1.00 93.94 209 PHE A N 1
ATOM 1705 C CA . PHE A 1 209 ? 8.005 6.940 -30.345 1.00 93.94 209 PHE A CA 1
ATOM 1706 C C . PHE A 1 209 ? 8.367 5.795 -29.388 1.00 93.94 209 PHE A C 1
ATOM 1708 O O . PHE A 1 209 ? 7.992 4.648 -29.636 1.00 93.94 209 PHE A O 1
ATOM 1715 N N . ILE A 1 210 ? 9.017 6.104 -28.263 1.00 93.69 210 ILE A N 1
ATOM 1716 C CA . ILE A 1 210 ? 9.392 5.120 -27.236 1.00 93.69 210 ILE A CA 1
ATOM 1717 C C . ILE A 1 210 ? 8.153 4.472 -26.615 1.00 93.69 210 ILE A C 1
ATOM 1719 O O . ILE A 1 210 ? 8.082 3.247 -26.513 1.00 93.69 210 ILE A O 1
ATOM 1723 N N . PHE A 1 211 ? 7.146 5.266 -26.245 1.00 93.50 211 PHE A N 1
ATOM 1724 C CA . PHE A 1 211 ? 5.900 4.731 -25.690 1.00 93.50 211 PHE A CA 1
ATOM 1725 C C . PHE A 1 211 ? 5.110 3.902 -26.702 1.00 93.50 211 PHE A C 1
ATOM 1727 O O . PHE A 1 211 ? 4.507 2.896 -26.329 1.00 93.50 211 PHE A O 1
ATOM 1734 N N . ARG A 1 212 ? 5.155 4.261 -27.989 1.00 93.19 212 ARG A N 1
ATOM 1735 C CA . ARG A 1 212 ? 4.566 3.447 -29.058 1.00 93.19 212 ARG A CA 1
ATOM 1736 C C . ARG A 1 212 ? 5.257 2.089 -29.170 1.00 93.19 212 ARG A C 1
ATOM 1738 O O . ARG A 1 212 ? 4.574 1.078 -29.293 1.00 93.19 212 ARG A O 1
ATOM 1745 N N . ASP A 1 213 ? 6.582 2.059 -29.068 1.00 92.31 213 ASP A N 1
ATOM 1746 C CA . ASP A 1 213 ? 7.376 0.827 -29.103 1.00 92.31 213 ASP A CA 1
ATOM 1747 C C . ASP A 1 213 ? 7.196 -0.047 -27.839 1.00 92.31 213 ASP A C 1
ATOM 1749 O O . ASP A 1 213 ? 7.249 -1.281 -27.899 1.00 92.31 213 ASP A O 1
ATOM 1753 N N . LEU A 1 214 ? 6.925 0.571 -26.686 1.00 92.44 214 LEU A N 1
ATOM 1754 C CA . LEU A 1 214 ? 6.631 -0.117 -25.422 1.00 92.44 214 LEU A CA 1
ATOM 1755 C C . LEU A 1 214 ? 5.150 -0.466 -25.228 1.00 92.44 214 LEU A C 1
ATOM 1757 O O . LEU A 1 214 ? 4.833 -1.223 -24.309 1.00 92.44 214 LEU A O 1
ATOM 1761 N N . LYS A 1 215 ? 4.249 0.028 -26.086 1.00 93.75 215 LYS A N 1
ATOM 1762 C CA . LYS A 1 215 ? 2.787 -0.062 -25.927 1.00 93.75 215 LYS A CA 1
ATOM 1763 C C . LYS A 1 215 ? 2.315 -1.459 -25.534 1.00 93.75 215 LYS A C 1
ATOM 1765 O O . LYS A 1 215 ? 1.615 -1.615 -24.540 1.00 93.75 215 LYS A O 1
ATOM 1770 N N . GLN A 1 216 ? 2.726 -2.482 -26.283 1.00 92.44 216 GLN A N 1
ATOM 1771 C CA . GLN A 1 216 ? 2.299 -3.856 -26.017 1.00 92.44 216 GLN A CA 1
ATOM 1772 C C . GLN A 1 216 ? 2.824 -4.374 -24.672 1.00 92.44 216 GLN A C 1
ATOM 1774 O O . GLN A 1 216 ? 2.100 -5.050 -23.956 1.00 92.44 216 GLN A O 1
ATOM 1779 N N . THR A 1 217 ? 4.050 -4.002 -24.290 1.00 91.69 217 THR A N 1
ATOM 1780 C CA . THR A 1 217 ? 4.633 -4.386 -22.994 1.00 91.69 217 THR A CA 1
ATOM 1781 C C . THR A 1 217 ? 3.868 -3.745 -21.833 1.00 91.69 217 THR A C 1
ATOM 1783 O O . THR A 1 217 ? 3.570 -4.428 -20.859 1.00 91.69 217 THR A O 1
ATOM 1786 N N . LEU A 1 218 ? 3.497 -2.466 -21.953 1.00 92.94 218 LEU A N 1
ATOM 1787 C CA . LEU A 1 218 ? 2.740 -1.743 -20.923 1.00 92.94 218 LEU A CA 1
ATOM 1788 C C . LEU A 1 218 ? 1.294 -2.245 -20.794 1.00 92.94 218 LEU A C 1
ATOM 1790 O O . LEU A 1 218 ? 0.785 -2.355 -19.682 1.00 92.94 218 LEU A O 1
ATOM 1794 N N . ILE A 1 219 ? 0.649 -2.602 -21.909 1.00 93.31 219 ILE A N 1
ATOM 1795 C CA . ILE A 1 219 ? -0.692 -3.208 -21.894 1.00 93.31 219 ILE A CA 1
ATOM 1796 C C . ILE A 1 219 ? -0.645 -4.591 -21.236 1.00 93.31 219 ILE A C 1
ATOM 1798 O O . ILE A 1 219 ? -1.452 -4.876 -20.354 1.00 93.31 219 ILE A O 1
ATOM 1802 N N . SER A 1 220 ? 0.319 -5.436 -21.619 1.00 93.25 220 SER A N 1
ATOM 1803 C CA . SER A 1 220 ? 0.511 -6.746 -20.990 1.00 93.25 220 SER A CA 1
ATOM 1804 C C . SER A 1 220 ? 0.786 -6.624 -19.493 1.00 93.25 220 SER A C 1
ATOM 1806 O O . SER A 1 220 ? 0.212 -7.383 -18.722 1.00 93.25 220 SER A O 1
ATOM 1808 N N . TYR A 1 221 ? 1.602 -5.649 -19.078 1.00 94.12 221 TYR A N 1
ATOM 1809 C CA . TYR A 1 221 ? 1.811 -5.319 -17.668 1.00 94.12 221 TYR A CA 1
ATOM 1810 C C . TYR A 1 221 ? 0.483 -5.039 -16.960 1.00 94.12 221 TYR A C 1
ATOM 1812 O O . TYR A 1 221 ? 0.173 -5.735 -16.002 1.00 94.12 221 TYR A O 1
ATOM 1820 N N . ALA A 1 222 ? -0.317 -4.084 -17.444 1.00 93.75 222 ALA A N 1
ATOM 1821 C CA . ALA A 1 222 ? -1.555 -3.686 -16.775 1.00 93.75 222 ALA A CA 1
ATOM 1822 C C . ALA A 1 222 ? -2.545 -4.856 -16.628 1.00 93.75 222 ALA A C 1
ATOM 1824 O O . ALA A 1 222 ? -3.124 -5.046 -15.562 1.00 93.75 222 ALA A O 1
ATOM 1825 N N . ILE A 1 223 ? -2.698 -5.672 -17.677 1.00 93.56 223 ILE A N 1
ATOM 1826 C CA . ILE A 1 223 ? -3.611 -6.823 -17.676 1.00 93.56 223 ILE A CA 1
ATOM 1827 C C . ILE A 1 223 ? -3.131 -7.910 -16.704 1.00 93.56 223 ILE A C 1
ATOM 1829 O O . ILE A 1 223 ? -3.898 -8.358 -15.853 1.00 93.56 223 ILE A O 1
ATOM 1833 N N . ILE A 1 224 ? -1.861 -8.321 -16.804 1.00 93.88 224 ILE A N 1
ATOM 1834 C CA . ILE A 1 224 ? -1.293 -9.368 -15.940 1.00 93.88 224 ILE A CA 1
ATOM 1835 C C . ILE A 1 224 ? -1.295 -8.906 -14.483 1.00 93.88 224 ILE A C 1
ATOM 1837 O O . ILE A 1 224 ? -1.652 -9.680 -13.601 1.00 93.88 224 ILE A O 1
ATOM 1841 N N . PHE A 1 225 ? -0.945 -7.645 -14.237 1.00 94.94 225 PHE A N 1
ATOM 1842 C CA . PHE A 1 225 ? -0.898 -7.065 -12.904 1.00 94.94 225 PHE A CA 1
ATOM 1843 C C . PHE A 1 225 ? -2.254 -7.131 -12.201 1.00 94.94 225 PHE A C 1
ATOM 1845 O O . PHE A 1 225 ? -2.327 -7.602 -11.072 1.00 94.94 225 PHE A O 1
ATOM 1852 N N . VAL A 1 226 ? -3.331 -6.723 -12.879 1.00 92.38 226 VAL A N 1
ATOM 1853 C CA . VAL A 1 226 ? -4.679 -6.772 -12.298 1.00 92.38 226 VAL A CA 1
ATOM 1854 C C . VAL A 1 226 ? -5.121 -8.216 -12.065 1.00 92.38 226 VAL A C 1
ATOM 1856 O O . VAL A 1 226 ? -5.600 -8.527 -10.978 1.00 92.38 226 VAL A O 1
ATOM 1859 N N . MET A 1 227 ? -4.930 -9.117 -13.037 1.00 90.69 227 MET A N 1
ATOM 1860 C CA . MET A 1 227 ? -5.348 -10.520 -12.891 1.00 90.69 227 MET A CA 1
ATOM 1861 C C . MET A 1 227 ? -4.611 -11.229 -11.749 1.00 90.69 227 MET A C 1
ATOM 1863 O O . MET A 1 227 ? -5.240 -11.843 -10.889 1.00 90.69 227 MET A O 1
ATOM 1867 N N . VAL A 1 228 ? -3.280 -11.121 -11.721 1.00 91.31 228 VAL A N 1
ATOM 1868 C CA . VAL A 1 228 ? -2.448 -11.747 -10.684 1.00 91.31 228 VAL A CA 1
ATOM 1869 C C . VAL A 1 228 ? -2.674 -11.073 -9.333 1.00 91.31 228 VAL A C 1
ATOM 1871 O O . VAL A 1 228 ? -2.798 -11.765 -8.328 1.00 91.31 228 VAL A O 1
ATOM 1874 N N . GLY A 1 229 ? -2.790 -9.743 -9.303 1.00 89.69 229 GLY A N 1
ATOM 1875 C CA . GLY A 1 229 ? -3.045 -8.975 -8.086 1.00 89.69 229 GLY A CA 1
ATOM 1876 C C . GLY A 1 229 ? -4.363 -9.357 -7.418 1.00 89.69 229 GLY A C 1
ATOM 1877 O O . GLY A 1 229 ? -4.382 -9.588 -6.212 1.00 89.69 229 GLY A O 1
ATOM 1878 N N . ILE A 1 230 ? -5.445 -9.506 -8.192 1.00 88.94 230 ILE A N 1
ATOM 1879 C CA . ILE A 1 230 ? -6.738 -9.984 -7.676 1.00 88.94 230 ILE A CA 1
ATOM 1880 C C . ILE A 1 230 ? -6.610 -11.416 -7.145 1.00 88.94 230 ILE A C 1
ATOM 1882 O O . ILE A 1 230 ? -7.069 -11.692 -6.039 1.00 88.94 230 ILE A O 1
ATOM 1886 N N . GLY A 1 231 ? -5.963 -12.315 -7.895 1.00 85.75 231 GLY A N 1
ATOM 1887 C CA . GLY A 1 231 ? -5.772 -13.704 -7.467 1.00 85.75 231 GLY A CA 1
ATOM 1888 C C . GLY A 1 231 ? -5.017 -13.810 -6.139 1.00 85.75 231 GLY A C 1
ATOM 1889 O O . GLY A 1 231 ? -5.483 -14.471 -5.214 1.00 85.75 231 GLY A O 1
ATOM 1890 N N . ILE A 1 232 ? -3.891 -13.102 -6.015 1.00 87.25 232 ILE A N 1
ATOM 1891 C CA . ILE A 1 232 ? -3.101 -13.058 -4.778 1.00 87.25 232 ILE A CA 1
ATOM 1892 C C . ILE A 1 232 ? -3.908 -12.428 -3.638 1.00 87.25 232 ILE A C 1
ATOM 1894 O O . ILE A 1 232 ? -3.901 -12.955 -2.529 1.00 87.25 232 ILE A O 1
ATOM 1898 N N . TYR A 1 233 ? -4.628 -11.334 -3.900 1.00 85.44 233 TYR A N 1
ATOM 1899 C CA . TYR A 1 233 ? -5.448 -10.667 -2.890 1.00 85.44 233 TYR A CA 1
ATOM 1900 C C . TYR A 1 233 ? -6.505 -11.608 -2.299 1.00 85.44 233 TYR A C 1
ATOM 1902 O O . TYR A 1 233 ? -6.601 -11.720 -1.077 1.00 85.44 233 TYR A O 1
ATOM 1910 N N . ILE A 1 234 ? -7.249 -12.326 -3.147 1.00 83.38 234 ILE A N 1
ATOM 1911 C CA . ILE A 1 234 ? -8.269 -13.282 -2.695 1.00 83.38 234 ILE A CA 1
ATOM 1912 C C . ILE A 1 234 ? -7.626 -14.385 -1.847 1.00 83.38 234 ILE A C 1
ATOM 1914 O O . ILE A 1 234 ? -8.142 -14.707 -0.782 1.00 83.38 234 ILE A O 1
ATOM 1918 N N . ILE A 1 235 ? -6.481 -14.929 -2.276 1.00 82.38 235 ILE A N 1
ATOM 1919 C CA . ILE A 1 235 ? -5.783 -16.003 -1.550 1.00 82.38 235 ILE A CA 1
ATOM 1920 C C . ILE A 1 235 ? -5.294 -15.529 -0.176 1.00 82.38 235 ILE A C 1
ATOM 1922 O O . ILE A 1 235 ? -5.494 -16.219 0.820 1.00 82.38 235 ILE A O 1
ATOM 1926 N N . ILE A 1 236 ? -4.647 -14.363 -0.104 1.00 77.94 236 ILE A N 1
ATOM 1927 C CA . ILE A 1 236 ? -4.048 -13.865 1.143 1.00 77.94 236 ILE A CA 1
ATOM 1928 C C . ILE A 1 236 ? -5.129 -13.413 2.127 1.00 77.94 236 ILE A C 1
ATOM 1930 O O . ILE A 1 236 ? -5.052 -13.698 3.328 1.00 77.94 236 ILE A O 1
ATOM 1934 N N . TYR A 1 237 ? -6.128 -12.681 1.636 1.00 71.62 237 TYR A N 1
ATOM 1935 C CA . TYR A 1 237 ? -7.072 -11.975 2.494 1.00 71.62 237 TYR A CA 1
ATOM 1936 C C . TYR A 1 237 ? -8.418 -12.675 2.650 1.00 71.62 237 TYR A C 1
ATOM 1938 O O . TYR A 1 237 ? -9.158 -12.294 3.550 1.00 71.62 237 TYR A O 1
ATOM 1946 N N . ASN A 1 238 ? -8.713 -13.703 1.849 1.00 69.25 238 ASN A N 1
ATOM 1947 C CA . ASN A 1 238 ? -9.999 -14.407 1.845 1.00 69.25 238 ASN A CA 1
ATOM 1948 C C . ASN A 1 238 ? -11.203 -13.443 1.746 1.00 69.25 238 ASN A C 1
ATOM 1950 O O . ASN A 1 238 ? -12.257 -13.676 2.333 1.00 69.25 238 ASN A O 1
ATOM 1954 N N . ASP A 1 239 ? -11.019 -12.322 1.039 1.00 68.00 239 ASP A N 1
ATOM 1955 C CA . ASP A 1 239 ? -12.016 -11.267 0.861 1.00 68.00 239 ASP A CA 1
ATOM 1956 C C . ASP A 1 239 ? -12.496 -11.236 -0.594 1.00 68.00 239 ASP A C 1
ATOM 1958 O O . ASP A 1 239 ? -11.700 -11.234 -1.538 1.00 68.00 239 ASP A O 1
ATOM 1962 N N . VAL A 1 240 ? -13.817 -11.203 -0.766 1.00 68.56 240 VAL A N 1
ATOM 1963 C CA . VAL A 1 240 ? -14.492 -11.155 -2.070 1.00 68.56 240 VAL A CA 1
ATOM 1964 C C . VAL A 1 240 ? -14.893 -9.718 -2.434 1.00 68.56 240 VAL A C 1
ATOM 1966 O O . VAL A 1 240 ? -15.265 -9.443 -3.575 1.00 68.56 240 VAL A O 1
ATOM 1969 N N . ASN A 1 241 ? -14.786 -8.758 -1.508 1.00 75.38 241 ASN A N 1
ATOM 1970 C CA . ASN A 1 241 ? -15.059 -7.354 -1.791 1.00 75.38 241 ASN A CA 1
ATOM 1971 C C . ASN A 1 241 ? -13.875 -6.675 -2.501 1.00 75.38 241 ASN A C 1
ATOM 1973 O O . ASN A 1 241 ? -13.050 -5.978 -1.913 1.00 75.38 241 ASN A O 1
ATOM 1977 N N . LEU A 1 242 ? -13.823 -6.846 -3.822 1.00 79.19 242 LEU A N 1
ATOM 1978 C CA . LEU A 1 242 ? -12.701 -6.402 -4.653 1.00 79.19 242 LEU A CA 1
ATOM 1979 C C . LEU A 1 242 ? -12.688 -4.897 -4.972 1.00 79.19 242 LEU A C 1
ATOM 1981 O O . LEU A 1 242 ? -11.756 -4.425 -5.621 1.00 79.19 242 LEU A O 1
ATOM 1985 N N . PHE A 1 243 ? -13.679 -4.110 -4.542 1.00 79.12 243 PHE A N 1
ATOM 1986 C CA . PHE A 1 243 ? -13.795 -2.715 -4.986 1.00 79.12 243 PHE A CA 1
ATOM 1987 C C . PHE A 1 243 ? -12.591 -1.855 -4.571 1.00 79.12 243 PHE A C 1
ATOM 1989 O O . PHE A 1 243 ? -11.957 -1.204 -5.402 1.00 79.12 243 PHE A O 1
ATOM 1996 N N . LYS A 1 244 ? -12.234 -1.884 -3.282 1.00 80.38 244 LYS A N 1
ATOM 1997 C CA . LYS A 1 244 ? -11.107 -1.112 -2.739 1.00 80.38 244 LYS A CA 1
ATOM 1998 C C . LYS A 1 244 ? -9.735 -1.554 -3.284 1.00 80.38 244 LYS A C 1
ATOM 2000 O O . LYS A 1 244 ? -8.984 -0.675 -3.712 1.00 80.38 244 LYS A O 1
ATOM 2005 N N . PRO A 1 245 ? -9.375 -2.854 -3.324 1.00 83.81 245 PRO A N 1
ATOM 2006 C CA . PRO A 1 245 ? -8.086 -3.276 -3.879 1.00 83.81 245 PRO A CA 1
ATOM 2007 C C . PRO A 1 245 ? -7.963 -2.982 -5.381 1.00 83.81 245 PRO A C 1
ATOM 2009 O O . PRO A 1 245 ? -6.891 -2.579 -5.827 1.00 83.81 245 PRO A O 1
ATOM 2012 N N . VAL A 1 246 ? -9.049 -3.074 -6.160 1.00 87.62 246 VAL A N 1
ATOM 2013 C CA . VAL A 1 246 ? -9.028 -2.707 -7.588 1.00 87.62 246 VAL A CA 1
ATOM 2014 C C . VAL A 1 246 ? -8.685 -1.229 -7.785 1.00 87.62 246 VAL A C 1
ATOM 2016 O O . VAL A 1 246 ? -7.884 -0.906 -8.663 1.00 87.62 246 VAL A O 1
ATOM 2019 N N . ILE A 1 247 ? -9.214 -0.330 -6.947 1.00 88.19 247 ILE A N 1
ATOM 2020 C CA . ILE A 1 247 ? -8.842 1.095 -6.985 1.00 88.19 247 ILE A CA 1
ATOM 2021 C C . ILE A 1 247 ? -7.340 1.270 -6.725 1.00 88.19 247 ILE A C 1
ATOM 2023 O O . ILE A 1 247 ? -6.678 2.012 -7.453 1.00 88.19 247 ILE A O 1
ATOM 2027 N N . ILE A 1 248 ? -6.787 0.559 -5.736 1.00 90.06 248 ILE A N 1
ATOM 2028 C CA . ILE A 1 248 ? -5.353 0.612 -5.412 1.00 90.06 248 ILE A CA 1
ATOM 2029 C C . ILE A 1 248 ? -4.507 0.102 -6.588 1.00 90.06 248 ILE A C 1
ATOM 2031 O O . ILE A 1 248 ? -3.501 0.727 -6.936 1.00 90.06 248 ILE A O 1
ATOM 2035 N N . PHE A 1 249 ? -4.923 -0.977 -7.257 1.00 92.75 249 PHE A N 1
ATOM 2036 C CA . PHE A 1 249 ? -4.231 -1.484 -8.446 1.00 92.75 249 PHE A CA 1
ATOM 2037 C C . PHE A 1 249 ? -4.260 -0.475 -9.599 1.00 92.75 249 PHE A C 1
ATOM 2039 O O . PHE A 1 249 ? -3.218 -0.189 -10.192 1.00 92.75 249 PHE A O 1
ATOM 2046 N N . ILE A 1 250 ? -5.415 0.130 -9.890 1.00 91.81 250 ILE A N 1
ATOM 2047 C CA . ILE A 1 250 ? -5.530 1.159 -10.935 1.00 91.81 250 ILE A CA 1
ATOM 2048 C C . ILE A 1 250 ? -4.622 2.352 -10.616 1.00 91.81 250 ILE A C 1
ATOM 2050 O O . ILE A 1 250 ? -3.869 2.805 -11.481 1.00 91.81 250 ILE A O 1
ATOM 2054 N N . PHE A 1 251 ? -4.637 2.827 -9.369 1.00 93.62 251 PHE A N 1
ATOM 2055 C CA . PHE A 1 251 ? -3.771 3.919 -8.932 1.00 93.62 251 PHE A CA 1
ATOM 2056 C C . PHE A 1 251 ? -2.284 3.567 -9.090 1.00 93.62 251 PHE A C 1
ATOM 2058 O O . PHE A 1 251 ? -1.507 4.373 -9.602 1.00 93.62 251 PHE A O 1
ATOM 2065 N N . THR A 1 252 ? -1.899 2.337 -8.742 1.00 94.31 252 THR A N 1
ATOM 2066 C CA . THR A 1 252 ? -0.518 1.846 -8.876 1.00 94.31 252 THR A CA 1
ATOM 2067 C C . THR A 1 252 ? -0.072 1.786 -10.340 1.00 94.31 252 THR A C 1
ATOM 2069 O O . THR A 1 252 ? 1.054 2.174 -10.658 1.00 94.31 252 THR A O 1
ATOM 2072 N N . ILE A 1 253 ? -0.954 1.376 -11.261 1.00 94.88 253 ILE A N 1
ATOM 2073 C CA . ILE A 1 253 ? -0.677 1.422 -12.706 1.00 94.88 253 ILE A CA 1
ATOM 2074 C C . ILE A 1 253 ? -0.410 2.862 -13.150 1.00 94.88 253 ILE A C 1
ATOM 2076 O O . ILE A 1 253 ? 0.598 3.119 -13.809 1.00 94.88 253 ILE A O 1
ATOM 2080 N N . ILE A 1 254 ? -1.291 3.797 -12.785 1.00 94.44 254 ILE A N 1
ATOM 2081 C CA . ILE A 1 254 ? -1.180 5.206 -13.184 1.00 94.44 254 ILE A CA 1
ATOM 2082 C C . ILE A 1 254 ? 0.118 5.816 -12.643 1.00 94.44 254 ILE A C 1
ATOM 2084 O O . ILE A 1 254 ? 0.876 6.414 -13.409 1.00 94.44 254 ILE A O 1
ATOM 2088 N N . ALA A 1 255 ? 0.416 5.613 -11.357 1.00 92.19 255 ALA A N 1
ATOM 2089 C CA . ALA A 1 255 ? 1.640 6.100 -10.728 1.00 92.19 255 ALA A CA 1
ATOM 2090 C C . ALA A 1 255 ? 2.899 5.542 -11.415 1.00 92.19 255 ALA A C 1
ATOM 2092 O O . ALA A 1 255 ? 3.819 6.298 -11.737 1.00 92.19 255 ALA A O 1
ATOM 2093 N N . GLY A 1 256 ? 2.914 4.241 -11.726 1.00 91.88 256 GLY A N 1
ATOM 2094 C CA . GLY A 1 256 ? 4.015 3.605 -12.452 1.00 91.88 256 GLY A CA 1
ATOM 2095 C C . GLY A 1 256 ? 4.219 4.180 -13.858 1.00 91.88 256 GLY A C 1
ATOM 2096 O O . GLY A 1 256 ? 5.350 4.448 -14.262 1.00 91.88 256 GLY A O 1
ATOM 2097 N N . LEU A 1 257 ? 3.135 4.436 -14.598 1.00 92.38 257 LEU A N 1
ATOM 2098 C CA . LEU A 1 257 ? 3.205 5.047 -15.931 1.00 92.38 257 LEU A CA 1
ATOM 2099 C C . LEU A 1 257 ? 3.728 6.490 -15.884 1.00 92.38 257 LEU A C 1
ATOM 2101 O O . LEU A 1 257 ? 4.538 6.870 -16.732 1.00 92.38 257 LEU A O 1
ATOM 2105 N N . ILE A 1 258 ? 3.313 7.276 -14.885 1.00 92.38 258 ILE A N 1
ATOM 2106 C CA . ILE A 1 258 ? 3.828 8.635 -14.660 1.00 92.38 258 ILE A CA 1
ATOM 2107 C C . ILE A 1 258 ? 5.333 8.586 -14.379 1.00 92.38 258 ILE A C 1
ATOM 2109 O O . ILE A 1 258 ? 6.095 9.314 -15.018 1.00 92.38 258 ILE A O 1
ATOM 2113 N N . LEU A 1 259 ? 5.778 7.694 -13.489 1.00 90.81 259 LEU A N 1
ATOM 2114 C CA . LEU A 1 259 ? 7.194 7.532 -13.157 1.00 90.81 259 LEU A CA 1
ATOM 2115 C C . LEU A 1 259 ? 8.031 7.158 -14.391 1.00 90.81 259 LEU A C 1
ATOM 2117 O O . LEU A 1 259 ? 9.055 7.789 -14.658 1.00 90.81 259 LEU A O 1
ATOM 2121 N N . LEU A 1 260 ? 7.582 6.184 -15.190 1.00 91.94 260 LEU A N 1
ATOM 2122 C CA . LEU A 1 260 ? 8.265 5.802 -16.432 1.00 91.94 260 LEU A CA 1
ATOM 2123 C C . LEU A 1 260 ? 8.316 6.958 -17.437 1.00 91.94 260 LEU A C 1
ATOM 2125 O O . LEU A 1 260 ? 9.335 7.144 -18.106 1.00 91.94 260 LEU A O 1
ATOM 2129 N N . SER A 1 261 ? 7.251 7.756 -17.534 1.00 91.31 261 SER A N 1
ATOM 2130 C CA . SER A 1 261 ? 7.211 8.951 -18.385 1.00 91.31 261 SER A CA 1
ATOM 2131 C C . SER A 1 261 ? 8.242 9.989 -17.956 1.00 91.31 261 SER A C 1
ATOM 2133 O O . SER A 1 261 ? 9.031 10.439 -18.789 1.00 91.31 261 SER A O 1
ATOM 2135 N N . LEU A 1 262 ? 8.326 10.280 -16.655 1.00 91.12 262 LEU A N 1
ATOM 2136 C CA . LEU A 1 262 ? 9.322 11.193 -16.092 1.00 91.12 262 LEU A CA 1
ATOM 2137 C C . LEU A 1 262 ? 10.750 10.714 -16.379 1.00 91.12 262 LEU A C 1
ATOM 2139 O O . LEU A 1 262 ? 11.556 11.477 -16.915 1.00 91.12 262 LEU A O 1
ATOM 2143 N N . ILE A 1 263 ? 11.055 9.439 -16.110 1.00 90.00 263 ILE A N 1
ATOM 2144 C CA . ILE A 1 263 ? 12.388 8.868 -16.370 1.00 90.00 263 ILE A CA 1
ATOM 2145 C C . ILE A 1 263 ? 12.733 8.946 -17.862 1.00 90.00 263 ILE A C 1
ATOM 2147 O O . ILE A 1 263 ? 13.859 9.305 -18.219 1.00 90.00 263 ILE A O 1
ATOM 2151 N N . THR A 1 264 ? 11.775 8.640 -18.743 1.00 92.31 264 THR A N 1
ATOM 2152 C CA . THR A 1 264 ? 11.971 8.722 -20.200 1.00 92.31 264 THR A CA 1
ATOM 2153 C C . THR A 1 264 ? 12.276 10.153 -20.619 1.00 92.31 264 THR A C 1
ATOM 2155 O O . THR A 1 264 ? 13.267 10.395 -21.305 1.00 92.31 264 THR A O 1
ATOM 2158 N N . PHE A 1 265 ? 11.465 11.112 -20.173 1.00 91.12 265 PHE A N 1
ATOM 2159 C CA . PHE A 1 265 ? 11.618 12.518 -20.525 1.00 91.12 265 PHE A CA 1
ATOM 2160 C C . PHE A 1 265 ? 12.974 13.081 -20.077 1.00 91.12 265 PHE A C 1
ATOM 2162 O O . PHE A 1 265 ? 13.662 13.733 -20.868 1.00 91.12 265 PHE A O 1
ATOM 2169 N N . ILE A 1 266 ? 13.396 12.778 -18.844 1.00 89.44 266 ILE A N 1
ATOM 2170 C CA . ILE A 1 266 ? 14.697 13.193 -18.300 1.00 89.44 266 ILE A CA 1
ATOM 2171 C C . ILE A 1 266 ? 15.841 12.612 -19.142 1.00 89.44 266 ILE A C 1
ATOM 2173 O O . ILE A 1 266 ? 16.712 13.358 -19.594 1.00 89.44 266 ILE A O 1
ATOM 2177 N N . ASN A 1 267 ? 15.828 11.302 -19.409 1.00 88.06 267 ASN A N 1
ATOM 2178 C CA . ASN A 1 267 ? 16.894 10.647 -20.173 1.00 88.06 267 ASN A CA 1
ATOM 2179 C C . ASN A 1 267 ? 16.994 11.175 -21.609 1.00 88.06 267 ASN A C 1
ATOM 2181 O O . ASN A 1 267 ? 18.093 11.487 -22.067 1.00 88.06 267 ASN A O 1
ATOM 2185 N N . ILE A 1 268 ? 15.868 11.332 -22.312 1.00 90.31 268 ILE A N 1
ATOM 2186 C CA . ILE A 1 268 ? 15.877 11.867 -23.680 1.00 90.31 268 ILE A CA 1
ATOM 2187 C C . ILE A 1 268 ? 16.342 13.324 -23.698 1.00 90.31 268 ILE A C 1
ATOM 2189 O O . ILE A 1 268 ? 17.149 13.686 -24.550 1.00 90.31 268 ILE A O 1
ATOM 2193 N N . SER A 1 269 ? 15.941 14.143 -22.724 1.00 87.12 269 SER A N 1
ATOM 2194 C CA . SER A 1 269 ? 16.433 15.523 -22.605 1.00 87.12 269 SER A CA 1
ATOM 2195 C C . SER A 1 269 ? 17.957 15.580 -22.429 1.00 87.12 269 SER A C 1
ATOM 2197 O O . SER A 1 269 ? 18.625 16.428 -23.026 1.00 87.12 269 SER A O 1
ATOM 2199 N N . ILE A 1 270 ? 18.531 14.656 -21.651 1.00 84.81 270 ILE A N 1
ATOM 2200 C CA . ILE A 1 270 ? 19.987 14.519 -21.494 1.00 84.81 270 ILE A CA 1
ATOM 2201 C C . ILE A 1 270 ? 20.636 14.056 -22.805 1.00 84.81 270 ILE A C 1
ATOM 2203 O O . ILE A 1 270 ? 21.656 14.614 -23.211 1.00 84.81 270 ILE A O 1
ATOM 2207 N N . PHE A 1 271 ? 20.053 13.069 -23.491 1.00 86.00 271 PHE A N 1
ATOM 2208 C CA . PHE A 1 271 ? 20.578 12.576 -24.767 1.00 86.00 271 PHE A CA 1
ATOM 2209 C C . PHE A 1 271 ? 20.600 13.663 -25.836 1.00 86.00 271 PHE A C 1
ATOM 2211 O O . PHE A 1 271 ? 21.630 13.827 -26.481 1.00 86.00 271 PHE A O 1
ATOM 2218 N N . MET A 1 272 ? 19.529 14.451 -25.959 1.00 83.31 272 MET A N 1
ATOM 2219 C CA . MET A 1 272 ? 19.447 15.555 -26.918 1.00 83.31 272 MET A CA 1
ATOM 2220 C C . MET A 1 272 ? 20.580 16.563 -26.717 1.00 83.31 272 MET A C 1
ATOM 2222 O O . MET A 1 272 ? 21.269 16.901 -27.677 1.00 83.31 272 MET A O 1
ATOM 2226 N N . LYS A 1 273 ? 20.869 16.965 -25.468 1.00 82.12 273 LYS A N 1
ATOM 2227 C CA . LYS A 1 273 ? 22.025 17.832 -25.158 1.00 82.12 273 LYS A CA 1
ATOM 2228 C C . LYS A 1 273 ? 23.359 17.232 -25.627 1.00 82.12 273 LYS A C 1
ATOM 2230 O O . LYS A 1 273 ? 24.240 17.972 -26.059 1.00 82.12 273 LYS A O 1
ATOM 2235 N N . GLY A 1 274 ? 23.515 15.910 -25.534 1.00 77.56 274 GLY A N 1
ATOM 2236 C CA . GLY A 1 274 ? 24.699 15.190 -26.014 1.00 77.56 274 GLY A CA 1
ATOM 2237 C C . GLY A 1 274 ? 24.760 15.056 -27.540 1.00 77.56 274 GLY A C 1
ATOM 2238 O O . GLY A 1 274 ? 25.841 15.162 -28.120 1.00 77.56 274 GLY A O 1
ATOM 2239 N N . PHE A 1 275 ? 23.613 14.884 -28.202 1.00 81.69 275 PHE A N 1
ATOM 2240 C CA . PHE A 1 275 ? 23.523 14.777 -29.660 1.00 81.69 275 PHE A CA 1
ATOM 2241 C C . PHE A 1 275 ? 23.955 16.067 -30.360 1.00 81.69 275 PHE A C 1
ATOM 2243 O O . PHE A 1 275 ? 24.749 15.987 -31.293 1.00 81.69 275 PHE A O 1
ATOM 2250 N N . TYR A 1 276 ? 23.578 17.243 -29.840 1.00 68.44 276 TYR A N 1
ATOM 2251 C CA . TYR A 1 276 ? 24.057 18.539 -30.354 1.00 68.44 276 TYR A CA 1
ATOM 2252 C C . TYR A 1 276 ? 25.582 18.711 -30.276 1.00 68.44 276 TYR A C 1
ATOM 2254 O O . TYR A 1 276 ? 26.160 19.472 -31.044 1.00 68.44 276 TYR A O 1
ATOM 2262 N N . LYS A 1 277 ? 26.249 17.992 -29.366 1.00 71.81 277 LYS A N 1
ATOM 2263 C CA . LYS A 1 277 ? 27.716 17.975 -29.218 1.00 71.81 277 LYS A CA 1
ATOM 2264 C C . LYS A 1 277 ? 28.379 16.818 -29.976 1.00 71.81 277 LYS A C 1
ATOM 2266 O O . LYS A 1 277 ? 29.560 16.552 -29.777 1.00 71.81 277 LYS A O 1
ATOM 2271 N N . ASN A 1 278 ? 27.611 16.098 -30.795 1.00 66.19 278 ASN A N 1
ATOM 2272 C CA . ASN A 1 278 ? 28.001 14.889 -31.520 1.00 66.19 278 ASN A CA 1
ATOM 2273 C C . ASN A 1 278 ? 28.545 13.746 -30.630 1.00 66.19 278 ASN A C 1
ATOM 2275 O O . ASN A 1 278 ? 29.233 12.840 -31.100 1.00 66.19 278 ASN A O 1
ATOM 2279 N N . GLN A 1 279 ? 28.199 13.745 -29.339 1.00 61.53 279 GLN A N 1
ATOM 2280 C CA . GLN A 1 279 ? 28.624 12.728 -28.379 1.00 61.53 279 GLN A CA 1
ATOM 2281 C C . GLN A 1 279 ? 27.685 11.517 -28.435 1.00 61.53 279 GLN A C 1
ATOM 2283 O O . GLN A 1 279 ? 26.614 11.475 -27.822 1.00 61.53 279 GLN A O 1
ATOM 2288 N N . THR A 1 280 ? 28.092 10.493 -29.183 1.00 59.00 280 THR A N 1
ATOM 2289 C CA . THR A 1 280 ? 27.341 9.234 -29.313 1.00 59.00 280 THR A CA 1
ATOM 2290 C C . THR A 1 280 ? 27.579 8.275 -28.148 1.00 59.00 280 THR A C 1
ATOM 2292 O O . THR A 1 280 ? 26.699 7.472 -27.836 1.00 59.00 280 THR A O 1
ATOM 2295 N N . GLN A 1 281 ? 28.717 8.390 -27.456 1.00 57.94 281 GLN A N 1
ATOM 2296 C CA . GLN A 1 281 ? 29.112 7.461 -26.396 1.00 57.94 281 GLN A CA 1
ATOM 2297 C C . GLN A 1 281 ? 28.137 7.460 -25.203 1.00 57.94 281 GLN A C 1
ATOM 2299 O O . GLN A 1 281 ? 27.492 8.478 -24.917 1.00 57.94 281 GLN A O 1
ATOM 2304 N N . PRO A 1 282 ? 27.955 6.310 -24.529 1.00 57.84 282 PRO A N 1
ATOM 2305 C CA . PRO A 1 282 ? 27.085 6.205 -23.365 1.00 57.84 282 PRO A CA 1
ATOM 2306 C C . PRO A 1 282 ? 27.543 7.151 -22.246 1.00 57.84 282 PRO A C 1
ATOM 2308 O O . PRO A 1 282 ? 28.733 7.326 -22.015 1.00 57.84 282 PRO A O 1
ATOM 2311 N N . ASN A 1 283 ? 26.590 7.755 -21.533 1.00 63.22 283 ASN A N 1
ATOM 2312 C CA . ASN A 1 283 ? 26.884 8.544 -20.337 1.00 63.22 283 ASN A CA 1
ATOM 2313 C C . ASN A 1 283 ? 27.285 7.595 -19.191 1.00 63.22 283 ASN A C 1
ATOM 2315 O O . ASN A 1 283 ? 26.427 7.101 -18.460 1.00 63.22 283 ASN A O 1
ATOM 2319 N N . ILE A 1 284 ? 28.585 7.296 -19.099 1.00 61.75 284 ILE A N 1
ATOM 2320 C CA . ILE A 1 284 ? 29.186 6.389 -18.106 1.00 61.75 284 ILE A CA 1
ATOM 2321 C C . ILE A 1 284 ? 28.877 6.862 -16.678 1.00 61.75 284 ILE A C 1
ATOM 2323 O O . ILE A 1 284 ? 28.618 6.044 -15.800 1.00 61.75 284 ILE A O 1
ATOM 2327 N N . THR A 1 285 ? 28.805 8.175 -16.459 1.00 63.28 285 THR A N 1
ATOM 2328 C CA . THR A 1 285 ? 28.564 8.777 -15.145 1.00 63.28 285 THR A CA 1
ATOM 2329 C C . THR A 1 285 ? 27.196 8.397 -14.570 1.00 63.28 285 THR A C 1
ATOM 2331 O O . THR A 1 285 ? 27.099 8.071 -13.391 1.00 63.28 285 THR A O 1
ATOM 2334 N N . LEU A 1 286 ? 26.143 8.354 -15.399 1.00 61.31 286 LEU A N 1
ATOM 2335 C CA . LEU A 1 286 ? 24.807 7.915 -14.965 1.00 61.31 286 LEU A CA 1
ATOM 2336 C C . LEU A 1 286 ? 24.830 6.456 -14.482 1.00 61.31 286 LEU A C 1
ATOM 2338 O O . LEU A 1 286 ? 24.243 6.148 -13.450 1.00 61.31 286 LEU A O 1
ATOM 2342 N N . PHE A 1 287 ? 25.541 5.582 -15.204 1.00 62.94 287 PHE A N 1
ATOM 2343 C CA . PHE A 1 287 ? 25.682 4.174 -14.831 1.00 62.94 287 PHE A CA 1
ATOM 2344 C C . PHE A 1 287 ? 26.444 4.014 -13.523 1.00 62.94 287 PHE A C 1
ATOM 2346 O O . PHE A 1 287 ? 25.977 3.292 -12.647 1.00 62.94 287 PHE A O 1
ATOM 2353 N N . ILE A 1 288 ? 27.568 4.718 -13.373 1.00 67.19 288 ILE A N 1
ATOM 2354 C CA . ILE A 1 288 ? 28.355 4.715 -12.139 1.00 67.19 288 ILE A CA 1
ATOM 2355 C C . ILE A 1 288 ? 27.474 5.124 -10.954 1.00 67.19 288 ILE A C 1
ATOM 2357 O O . ILE A 1 288 ? 27.420 4.385 -9.978 1.00 67.19 288 ILE A O 1
ATOM 2361 N N . TYR A 1 289 ? 26.704 6.213 -11.054 1.00 69.25 289 TYR A N 1
ATOM 2362 C CA . TYR A 1 289 ? 25.816 6.621 -9.961 1.00 69.25 289 TYR A CA 1
ATOM 2363 C C . TYR A 1 289 ? 24.709 5.604 -9.670 1.00 69.25 289 TYR A C 1
ATOM 2365 O O . TYR A 1 289 ? 24.442 5.334 -8.504 1.00 69.25 289 TYR A O 1
ATOM 2373 N N . THR A 1 290 ? 24.099 4.987 -10.687 1.00 63.44 290 THR A N 1
ATOM 2374 C CA . THR A 1 290 ? 23.090 3.940 -10.450 1.00 63.44 290 THR A CA 1
ATOM 2375 C C . THR A 1 290 ? 23.672 2.654 -9.861 1.00 63.44 290 THR A C 1
ATOM 2377 O O . THR A 1 290 ? 23.007 2.018 -9.051 1.00 63.44 290 THR A O 1
ATOM 2380 N N . TYR A 1 291 ? 24.902 2.273 -10.222 1.00 66.06 291 TYR A N 1
ATOM 2381 C CA . TYR A 1 291 ? 25.577 1.102 -9.653 1.00 66.06 291 TYR A CA 1
ATOM 2382 C C . TYR A 1 291 ? 26.088 1.364 -8.236 1.00 66.06 291 TYR A C 1
ATOM 2384 O O . TYR A 1 291 ? 25.994 0.477 -7.396 1.00 66.06 291 TYR A O 1
ATOM 2392 N N . ILE A 1 292 ? 26.566 2.579 -7.948 1.00 70.38 292 ILE A N 1
ATOM 2393 C CA . ILE A 1 292 ? 26.893 3.010 -6.583 1.00 70.38 292 ILE A CA 1
ATOM 2394 C C . ILE A 1 292 ? 25.628 2.993 -5.719 1.00 70.38 292 ILE A C 1
ATOM 2396 O O . ILE A 1 292 ? 25.654 2.444 -4.625 1.00 70.38 292 ILE A O 1
ATOM 2400 N N . LEU A 1 293 ? 24.506 3.524 -6.218 1.00 67.75 293 LEU A N 1
ATOM 2401 C CA . LEU A 1 293 ? 23.226 3.492 -5.505 1.00 67.75 293 LEU A CA 1
ATOM 2402 C C . LEU A 1 293 ? 22.754 2.051 -5.247 1.00 67.75 293 LEU A C 1
ATOM 2404 O O . LEU A 1 293 ? 22.296 1.745 -4.152 1.00 67.75 293 LEU A O 1
ATOM 2408 N N . LEU A 1 294 ? 22.903 1.157 -6.231 1.00 69.25 294 LEU A N 1
ATOM 2409 C CA . LEU A 1 294 ? 22.595 -0.266 -6.073 1.00 69.25 294 LEU A CA 1
ATOM 2410 C C . LEU A 1 294 ? 23.485 -0.924 -5.011 1.00 69.25 294 LEU A C 1
ATOM 2412 O O . LEU A 1 294 ? 22.976 -1.677 -4.190 1.00 69.25 294 LEU A O 1
ATOM 2416 N N . ALA A 1 295 ? 24.788 -0.628 -5.011 1.00 63.66 295 ALA A N 1
ATOM 2417 C CA . ALA A 1 295 ? 25.726 -1.150 -4.022 1.00 63.66 295 ALA A CA 1
ATOM 2418 C C . ALA A 1 295 ? 25.382 -0.672 -2.604 1.00 63.66 295 ALA A C 1
ATOM 2420 O O . ALA A 1 295 ? 25.364 -1.492 -1.697 1.00 63.66 295 ALA A O 1
ATOM 2421 N N . ILE A 1 296 ? 25.029 0.608 -2.435 1.00 67.81 296 ILE A N 1
ATOM 2422 C CA . ILE A 1 296 ? 24.597 1.182 -1.147 1.00 67.81 296 ILE A CA 1
ATOM 2423 C C . ILE A 1 296 ? 23.310 0.522 -0.633 1.00 67.81 296 ILE A C 1
ATOM 2425 O O . ILE A 1 296 ? 23.154 0.350 0.566 1.00 67.81 296 ILE A O 1
ATOM 2429 N N . VAL A 1 297 ? 22.378 0.157 -1.518 1.00 61.53 297 VAL A N 1
ATOM 2430 C CA . VAL A 1 297 ? 21.122 -0.505 -1.117 1.00 61.53 297 VAL A CA 1
ATOM 2431 C C . VAL A 1 297 ? 21.293 -2.007 -0.859 1.00 61.53 297 VAL A C 1
ATOM 2433 O O . VAL A 1 297 ? 20.447 -2.612 -0.207 1.00 61.53 297 VAL A O 1
ATOM 2436 N N . MET A 1 298 ? 22.371 -2.622 -1.356 1.00 59.84 298 MET A N 1
ATOM 2437 C CA . MET A 1 298 ? 22.691 -4.033 -1.101 1.00 59.84 298 MET A CA 1
ATOM 2438 C C . MET A 1 298 ? 23.572 -4.267 0.137 1.00 59.84 298 MET A C 1
ATOM 2440 O O . MET A 1 298 ? 23.699 -5.420 0.549 1.00 59.84 298 MET A O 1
ATOM 2444 N N . THR A 1 299 ? 24.191 -3.222 0.694 1.00 51.09 299 THR A N 1
ATOM 2445 C CA . THR A 1 299 ? 24.968 -3.251 1.950 1.00 51.09 299 THR A CA 1
ATOM 2446 C C . THR A 1 299 ? 24.103 -2.938 3.155 1.00 51.09 299 THR A C 1
ATOM 2448 O O . THR A 1 299 ? 24.255 -3.647 4.171 1.00 51.09 299 THR A O 1
#

Secondary structure (DSSP, 8-state):
-HHHHHHHHHHHHHHHHHHHHHHHHHHHHHHHHTTT-EEEEEEE-SSPPTTSTTHHHHHHHHHHHTT-EEEEEEESSSSEEEEEE--HHHHHHB-TTSBB--S-TTSEEEEEEGGG-SSS-S-EEEEEES-HHHHHHHHHHHHHHTEEEEEEPPPPHHHH----HHHHHHHHHHHHHHHHHHHHHHHHTHHHHHHHHHTT--HHHHHHHHHHHHHHHHHHHHHHHHHHHHHHHHHHH-----HHHHHHHHHHHHHHHHHHHHHHHHHHHHHHHHHTTT--S--HHHHHHHHHHHHHHH-

Mean predicted aligned error: 11.06 Å